Protein AF-A0A158PGR8-F1 (afdb_monomer)

Nearest PDB structures (foldseek):
  4agu-assembly3_C  TM=9.682E-01  e=1.638E-23  Homo sapiens
  7vds-assembly1_A  TM=9.508E-01  e=3.962E-17  Homo sapiens
  3o0g-assembly1_A  TM=9.158E-01  e=2.085E-16  Homo sapiens
  6b3e-assembly2_C  TM=8.746E-01  e=3.038E-14  Homo sapiens
  8r4o-assembly1_A  TM=9.065E-01  e=8.642E-14  Homo sapiens

Organism: Angiostrongylus costaricensis (NCBI:txid334426)

InterPro domains:
  IPR000719 Protein kinase domain [PF00069] (89-237)
  IPR000719 Protein kinase domain [PS50011] (89-239)
  IPR000719 Protein kinase domain [SM00220] (89-239)
  IPR008271 Serine/threonine-protein kinase, active site [PS00108] (207-219)
  IPR011009 Protein kinase-like domain superfamily [SSF56112] (83-237)
  IPR017441 Protein kinase, ATP binding site [PS00107] (95-119)
  IPR050108 Cyclin-dependent kinase [PTHR24056] (86-234)

pLDDT: mean 72.61, std 25.56, range [27.47, 98.56]

Structure (mmCIF, N/CA/C/O backbone):
data_AF-A0A158PGR8-F1
#
_entry.id   AF-A0A158PGR8-F1
#
loop_
_atom_site.group_PDB
_atom_site.id
_atom_site.type_symbol
_atom_site.label_atom_id
_atom_site.label_alt_id
_atom_site.label_comp_id
_atom_site.label_asym_id
_atom_site.label_entity_id
_atom_site.label_seq_id
_atom_site.pdbx_PDB_ins_code
_atom_site.Cartn_x
_atom_site.Cartn_y
_atom_site.Cartn_z
_atom_site.occupancy
_atom_site.B_iso_or_equiv
_atom_site.auth_seq_id
_atom_site.auth_comp_id
_atom_site.auth_asym_id
_atom_site.auth_atom_id
_atom_site.pdbx_PDB_model_num
ATOM 1 N N . MET A 1 1 ? 71.514 4.660 -6.829 1.00 38.91 1 MET A N 1
ATOM 2 C CA . MET A 1 1 ? 70.789 4.876 -8.106 1.00 38.91 1 MET A CA 1
ATOM 3 C C . MET A 1 1 ? 69.893 3.657 -8.295 1.00 38.91 1 MET A C 1
ATOM 5 O O . MET A 1 1 ? 70.427 2.563 -8.255 1.00 38.91 1 MET A O 1
ATOM 9 N N . LYS A 1 2 ? 68.570 3.759 -8.070 1.00 31.03 2 LYS A N 1
ATOM 10 C CA . LYS A 1 2 ? 67.517 3.998 -9.097 1.00 31.03 2 LYS A CA 1
ATOM 11 C C . LYS A 1 2 ? 67.643 2.964 -10.244 1.00 31.03 2 LYS A C 1
ATOM 13 O O . LYS A 1 2 ? 68.708 2.912 -10.832 1.00 31.03 2 LYS A O 1
ATOM 18 N N . THR A 1 3 ? 66.672 2.119 -10.612 1.00 33.22 3 THR A N 1
ATOM 19 C CA . THR A 1 3 ? 65.202 2.219 -10.535 1.00 33.22 3 THR A CA 1
ATOM 20 C C . THR A 1 3 ? 64.543 0.887 -10.958 1.00 33.22 3 THR A C 1
ATOM 22 O O . THR A 1 3 ? 65.017 0.248 -11.886 1.00 33.22 3 THR A O 1
ATOM 25 N N . GLN A 1 4 ? 63.409 0.583 -10.309 1.00 34.16 4 GLN A N 1
ATOM 26 C CA . GLN A 1 4 ? 62.148 0.011 -10.832 1.00 34.16 4 GLN A CA 1
ATOM 27 C C . GLN A 1 4 ? 62.054 -1.438 -11.348 1.00 34.16 4 GLN A C 1
ATOM 29 O O . GLN A 1 4 ? 62.445 -1.779 -12.458 1.00 34.16 4 GLN A O 1
ATOM 34 N N . ALA A 1 5 ? 61.315 -2.224 -10.558 1.00 37.56 5 ALA A N 1
ATOM 35 C CA . ALA A 1 5 ? 60.417 -3.279 -11.010 1.00 37.56 5 ALA A CA 1
ATOM 36 C C . ALA A 1 5 ? 58.975 -2.738 -11.172 1.00 37.56 5 ALA A C 1
ATOM 38 O O . ALA A 1 5 ? 58.630 -1.718 -10.572 1.00 37.56 5 ALA A O 1
ATOM 39 N N . ALA A 1 6 ? 58.155 -3.531 -11.876 1.00 33.56 6 ALA A N 1
ATOM 40 C CA . ALA A 1 6 ? 56.684 -3.556 -11.951 1.00 33.56 6 ALA A CA 1
ATOM 41 C C . ALA A 1 6 ? 56.007 -2.859 -13.149 1.00 33.56 6 ALA A C 1
ATOM 43 O O . ALA A 1 6 ? 56.190 -1.674 -13.406 1.00 33.56 6 ALA A O 1
ATOM 44 N N . GLY A 1 7 ? 55.143 -3.623 -13.833 1.00 30.72 7 GLY A N 1
ATOM 45 C CA . GLY A 1 7 ? 54.267 -3.119 -14.891 1.00 30.72 7 GLY A CA 1
ATOM 46 C C . GLY A 1 7 ? 53.441 -4.176 -15.636 1.00 30.72 7 GLY A C 1
ATOM 47 O O . GLY A 1 7 ? 53.251 -4.034 -16.836 1.00 30.72 7 GLY A O 1
ATOM 48 N N . ALA A 1 8 ? 52.950 -5.232 -14.975 1.00 35.38 8 ALA A N 1
ATOM 49 C CA . ALA A 1 8 ? 51.867 -6.049 -15.532 1.00 35.38 8 ALA A CA 1
ATOM 50 C C . ALA A 1 8 ? 50.530 -5.437 -15.084 1.00 35.38 8 ALA A C 1
ATOM 52 O O . ALA A 1 8 ? 50.160 -5.511 -13.913 1.00 35.38 8 ALA A O 1
ATOM 53 N N . ALA A 1 9 ? 49.842 -4.764 -16.006 1.00 35.03 9 ALA A N 1
ATOM 54 C CA . ALA A 1 9 ? 48.562 -4.115 -15.756 1.00 35.03 9 ALA A CA 1
ATOM 55 C C . ALA A 1 9 ? 47.450 -5.162 -15.571 1.00 35.03 9 ALA A C 1
ATOM 57 O O . ALA A 1 9 ? 46.876 -5.666 -16.536 1.00 35.03 9 ALA A O 1
ATOM 58 N N . ALA A 1 10 ? 47.131 -5.478 -14.316 1.00 37.31 10 ALA A N 1
ATOM 59 C CA . ALA A 1 10 ? 45.876 -6.121 -13.957 1.00 37.31 10 ALA A CA 1
ATOM 60 C C . ALA A 1 10 ? 44.728 -5.123 -14.184 1.00 37.31 10 ALA A C 1
ATOM 62 O O . ALA A 1 10 ? 44.707 -4.040 -13.594 1.00 37.31 10 ALA A O 1
ATOM 63 N N . LYS A 1 11 ? 43.772 -5.485 -15.047 1.00 37.38 11 LYS A N 1
ATOM 64 C CA . LYS A 1 11 ? 42.476 -4.805 -15.148 1.00 37.38 11 LYS A CA 1
ATOM 65 C C . LYS A 1 11 ? 41.800 -4.906 -13.779 1.00 37.38 11 LYS A C 1
ATOM 67 O O . LYS A 1 11 ? 41.412 -5.991 -13.367 1.00 37.38 11 LYS A O 1
ATOM 72 N N . LYS A 1 12 ? 41.713 -3.789 -13.055 1.00 35.06 12 LYS A N 1
ATOM 73 C CA . LYS A 1 12 ? 40.890 -3.690 -11.848 1.00 35.06 12 LYS A CA 1
ATOM 74 C C . LYS A 1 12 ? 39.426 -3.699 -12.271 1.00 35.06 12 LYS A C 1
ATOM 76 O O . LYS A 1 12 ? 38.978 -2.780 -12.954 1.00 35.06 12 LYS A O 1
ATOM 81 N N . ASP A 1 13 ? 38.706 -4.725 -11.841 1.00 36.53 13 ASP A N 1
ATOM 82 C CA . ASP A 1 13 ? 37.255 -4.806 -11.920 1.00 36.53 13 ASP A CA 1
ATOM 83 C C . ASP A 1 13 ? 36.624 -3.585 -11.235 1.00 36.53 13 ASP A C 1
ATOM 85 O O . ASP A 1 13 ? 36.770 -3.364 -10.034 1.00 36.53 13 ASP A O 1
ATOM 89 N N . HIS A 1 14 ? 35.903 -2.775 -12.008 1.00 34.41 14 HIS A N 1
ATOM 90 C CA . HIS A 1 14 ? 35.141 -1.609 -11.539 1.00 34.41 14 HIS A CA 1
ATOM 91 C C . HIS A 1 14 ? 33.811 -1.983 -10.853 1.00 34.41 14 HIS A C 1
ATOM 93 O O . HIS A 1 14 ? 32.888 -1.179 -10.791 1.00 34.41 14 HIS A O 1
ATOM 99 N N . PHE A 1 15 ? 33.704 -3.196 -10.306 1.00 30.91 15 PHE A N 1
ATOM 100 C CA . PHE A 1 15 ? 32.501 -3.692 -9.623 1.00 30.91 15 PHE A CA 1
ATOM 101 C C . PHE A 1 15 ? 32.615 -3.695 -8.086 1.00 30.91 15 PHE A C 1
ATOM 103 O O . PHE A 1 15 ? 31.744 -4.230 -7.406 1.00 30.91 15 PHE A O 1
ATOM 110 N N . GLY A 1 16 ? 33.684 -3.108 -7.532 1.00 31.09 16 GLY A N 1
ATOM 111 C CA . GLY A 1 16 ? 34.017 -3.179 -6.102 1.00 31.09 16 GLY A CA 1
ATOM 112 C C . GLY A 1 16 ? 33.665 -1.963 -5.236 1.00 31.09 16 GLY A C 1
ATOM 113 O O . GLY A 1 16 ? 33.769 -2.061 -4.019 1.00 31.09 16 GLY A O 1
ATOM 114 N N . GLU A 1 17 ? 33.228 -0.834 -5.798 1.00 29.44 17 GLU A N 1
ATOM 115 C CA . GLU A 1 17 ? 32.910 0.382 -5.023 1.00 29.44 17 GLU A CA 1
ATOM 116 C C . GLU A 1 17 ? 31.463 0.829 -5.253 1.00 29.44 17 GLU A C 1
ATOM 118 O O . GLU A 1 17 ? 31.177 1.860 -5.850 1.00 29.44 17 GLU A O 1
ATOM 123 N N . LEU A 1 18 ? 30.514 0.025 -4.775 1.00 32.56 18 LEU A N 1
ATOM 124 C CA . LEU A 1 18 ? 29.092 0.384 -4.728 1.00 32.56 18 LEU A CA 1
ATOM 125 C C . LEU A 1 18 ? 28.465 -0.115 -3.421 1.00 32.56 18 LEU A C 1
ATOM 127 O O . LEU A 1 18 ? 27.447 -0.799 -3.396 1.00 32.56 18 LEU A O 1
ATOM 131 N N . VAL A 1 19 ? 29.089 0.241 -2.298 1.00 37.94 19 VAL A N 1
ATOM 132 C CA . VAL A 1 19 ? 28.522 0.051 -0.956 1.00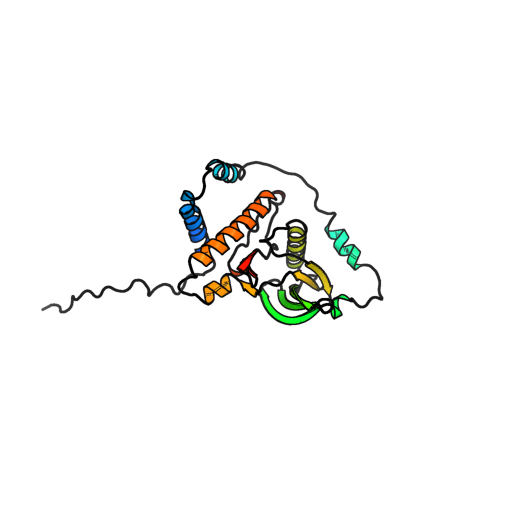 37.94 19 VAL A CA 1
ATOM 133 C C . VAL A 1 19 ? 28.612 1.380 -0.213 1.00 37.94 19 VAL A C 1
ATOM 135 O O . VAL A 1 19 ? 29.567 1.602 0.517 1.00 37.94 19 VAL A O 1
ATOM 138 N N . SER A 1 20 ? 27.656 2.294 -0.449 1.00 34.97 20 SER A N 1
ATOM 139 C CA . SER A 1 20 ? 27.444 3.485 0.410 1.00 34.97 20 SER A CA 1
ATOM 140 C C . SER A 1 20 ? 26.200 4.339 0.067 1.00 34.97 20 SER A C 1
ATOM 142 O O . SER A 1 20 ? 25.731 5.090 0.915 1.00 34.97 20 SER A O 1
ATOM 144 N N . ALA A 1 21 ? 25.598 4.252 -1.125 1.00 33.16 21 ALA A N 1
ATOM 145 C CA . ALA A 1 21 ? 24.521 5.184 -1.501 1.00 33.16 21 ALA A CA 1
ATOM 146 C C . ALA A 1 21 ? 23.095 4.674 -1.184 1.00 33.16 21 ALA A C 1
ATOM 148 O O . ALA A 1 21 ? 22.742 3.534 -1.488 1.00 33.16 21 ALA A O 1
ATOM 149 N N . ASP A 1 22 ? 22.270 5.554 -0.601 1.00 40.09 22 ASP A N 1
ATOM 150 C CA . ASP A 1 22 ? 20.852 5.359 -0.264 1.00 40.09 22 ASP A CA 1
ATOM 151 C C . ASP A 1 22 ? 20.038 4.820 -1.461 1.00 40.09 22 ASP A C 1
ATOM 153 O O . ASP A 1 22 ? 19.876 5.475 -2.493 1.00 40.09 22 ASP A O 1
ATOM 157 N N . LYS A 1 23 ? 19.492 3.605 -1.315 1.00 43.72 23 LYS A N 1
ATOM 158 C CA . LYS A 1 23 ? 18.728 2.892 -2.356 1.00 43.72 23 LYS A CA 1
ATOM 159 C C . LYS A 1 23 ? 17.386 3.566 -2.709 1.00 43.72 23 LYS A C 1
ATOM 161 O O . LYS A 1 23 ? 16.723 3.136 -3.651 1.00 43.72 23 LYS A O 1
ATOM 166 N N . ARG A 1 24 ? 16.980 4.636 -2.011 1.00 39.66 24 ARG A N 1
ATOM 167 C CA . ARG A 1 24 ? 15.705 5.354 -2.224 1.00 39.66 24 ARG A CA 1
ATOM 168 C C . ARG A 1 24 ? 15.718 6.370 -3.372 1.00 39.66 24 ARG A C 1
ATOM 170 O O . ARG A 1 24 ? 14.649 6.829 -3.778 1.00 39.66 24 ARG A O 1
ATOM 177 N N . THR A 1 25 ? 16.879 6.720 -3.925 1.00 40.03 25 THR A N 1
ATOM 178 C CA . THR A 1 25 ? 17.026 7.807 -4.921 1.00 40.03 25 THR A CA 1
ATOM 179 C C . THR A 1 25 ? 17.398 7.349 -6.334 1.00 40.03 25 THR A C 1
ATOM 181 O O . THR A 1 25 ? 17.213 8.115 -7.278 1.00 40.03 25 THR A O 1
ATOM 184 N N . LEU A 1 26 ? 17.828 6.096 -6.522 1.00 42.78 26 LEU A N 1
ATOM 185 C CA . LEU A 1 26 ? 18.328 5.585 -7.813 1.00 42.78 26 LEU A CA 1
ATOM 186 C C . LEU A 1 26 ? 17.245 5.150 -8.816 1.00 42.78 26 LEU A C 1
ATOM 188 O O . LEU A 1 26 ? 17.514 5.000 -10.004 1.00 42.78 26 LEU A O 1
ATOM 192 N N . TRP A 1 27 ? 16.005 4.963 -8.372 1.00 41.28 27 TRP A N 1
ATOM 193 C CA . TRP A 1 27 ? 14.940 4.407 -9.215 1.00 41.28 27 TRP A CA 1
ATOM 194 C C . TRP A 1 27 ? 14.260 5.452 -10.121 1.00 41.28 27 TRP A C 1
ATOM 196 O O . TRP A 1 27 ? 13.662 5.087 -11.131 1.00 41.28 27 TRP A O 1
ATOM 206 N N . LYS A 1 28 ? 14.373 6.754 -9.808 1.00 36.25 28 LYS A N 1
ATOM 207 C CA . LYS A 1 28 ? 13.774 7.835 -10.616 1.00 36.25 28 LYS A CA 1
ATOM 208 C C . LYS A 1 28 ? 14.444 7.995 -11.992 1.00 36.25 28 LYS A C 1
ATOM 210 O O . LYS A 1 28 ? 13.708 7.982 -12.976 1.00 36.25 28 LYS A O 1
ATOM 215 N N . PRO A 1 29 ? 15.784 8.097 -12.107 1.00 39.56 29 PRO A N 1
ATOM 216 C CA . PRO A 1 29 ? 16.447 8.140 -13.412 1.00 39.56 29 PRO A CA 1
ATOM 217 C C . PRO A 1 29 ? 16.250 6.841 -14.195 1.00 39.56 29 PRO A C 1
ATOM 219 O O . PRO A 1 29 ? 15.971 6.895 -15.384 1.00 39.56 29 PRO A O 1
ATOM 222 N N . ALA A 1 30 ? 16.280 5.689 -13.515 1.00 42.09 30 ALA A N 1
ATOM 223 C CA . ALA A 1 30 ? 16.068 4.389 -14.143 1.00 42.09 30 ALA A CA 1
ATOM 224 C C . ALA A 1 30 ? 14.656 4.239 -14.735 1.00 42.09 30 ALA A C 1
ATOM 226 O O . ALA A 1 30 ? 14.513 3.676 -15.811 1.00 42.09 30 ALA A O 1
ATOM 227 N N . LEU A 1 31 ? 13.611 4.770 -14.086 1.00 44.94 31 LEU A N 1
ATOM 228 C CA . LEU A 1 31 ? 12.248 4.774 -14.635 1.00 44.94 31 LEU A CA 1
ATOM 229 C C . LEU A 1 31 ? 12.071 5.738 -15.809 1.00 44.94 31 LEU A C 1
ATOM 231 O O . LEU A 1 31 ? 11.330 5.413 -16.732 1.00 44.94 31 LEU A O 1
ATOM 235 N N . VAL A 1 32 ? 12.728 6.902 -15.776 1.00 45.91 32 VAL A N 1
ATOM 236 C CA . VAL A 1 32 ? 12.734 7.853 -16.902 1.00 45.91 32 VAL A CA 1
ATOM 237 C C . VAL A 1 32 ? 13.457 7.233 -18.094 1.00 45.91 32 VAL A C 1
ATOM 239 O O . VAL A 1 32 ? 12.897 7.174 -19.179 1.00 45.91 32 VAL A O 1
ATOM 242 N N . GLU A 1 33 ? 14.630 6.647 -17.871 1.00 45.16 33 GLU A N 1
ATOM 243 C CA . GLU A 1 33 ? 15.400 5.952 -18.901 1.00 45.16 33 GLU A CA 1
ATOM 244 C C . GLU A 1 33 ? 14.661 4.717 -19.444 1.00 45.16 33 GLU A C 1
ATOM 246 O O . GLU A 1 33 ? 14.734 4.423 -20.635 1.00 45.16 33 GLU A O 1
ATOM 251 N N . LEU A 1 34 ? 13.913 3.991 -18.605 1.00 44.62 34 LEU A N 1
ATOM 252 C CA . LEU A 1 34 ? 13.097 2.853 -19.034 1.00 44.62 34 LEU A CA 1
ATOM 253 C C . LEU A 1 34 ? 11.863 3.308 -19.830 1.00 44.62 34 LEU A C 1
ATOM 255 O O . LEU A 1 34 ? 11.522 2.675 -20.825 1.00 44.62 34 LEU A O 1
ATOM 259 N N . ALA A 1 35 ? 11.218 4.409 -19.431 1.00 44.09 35 ALA A N 1
ATOM 260 C CA . ALA A 1 35 ? 10.134 5.027 -20.192 1.00 44.09 35 ALA A CA 1
ATOM 261 C C . ALA A 1 35 ? 10.634 5.514 -21.563 1.00 44.09 35 ALA A C 1
ATOM 263 O O . ALA A 1 35 ? 10.016 5.192 -22.580 1.00 44.09 35 ALA A O 1
ATOM 264 N N . ASP A 1 36 ? 11.798 6.164 -21.605 1.00 45.47 36 ASP A N 1
ATOM 265 C CA . ASP A 1 36 ? 12.454 6.616 -22.835 1.00 45.47 36 ASP A CA 1
ATOM 266 C C . ASP A 1 36 ? 12.892 5.426 -23.713 1.00 45.47 36 ASP A C 1
ATOM 268 O O . ASP A 1 36 ? 12.677 5.419 -24.922 1.00 45.47 36 ASP A O 1
ATOM 272 N N . LYS A 1 37 ? 13.387 4.324 -23.130 1.00 42.53 37 LYS A N 1
ATOM 273 C CA . LYS A 1 37 ? 13.703 3.085 -23.876 1.00 42.53 37 LYS A CA 1
ATOM 274 C C . LYS A 1 37 ? 12.470 2.394 -24.467 1.00 42.53 37 LYS A C 1
ATOM 276 O O . LYS A 1 37 ? 12.609 1.616 -25.413 1.00 42.53 37 LYS A O 1
ATOM 281 N N . THR A 1 38 ? 11.268 2.673 -23.957 1.00 43.16 38 THR A N 1
ATOM 282 C CA . THR A 1 38 ? 10.009 2.155 -24.521 1.00 43.16 38 THR A CA 1
ATOM 283 C C . THR A 1 38 ? 9.423 3.020 -25.637 1.00 43.16 38 THR A C 1
ATOM 285 O O . THR A 1 38 ? 8.423 2.614 -26.222 1.00 43.16 38 THR A O 1
ATOM 288 N N . GLU A 1 39 ? 10.048 4.147 -26.004 1.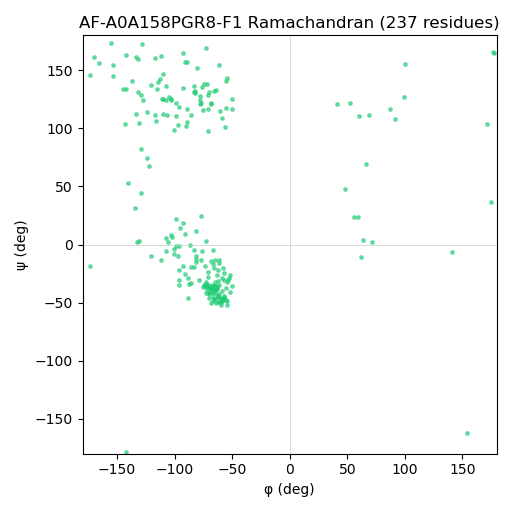00 41.47 39 GLU A N 1
ATOM 289 C CA . GLU A 1 39 ? 9.593 5.090 -27.044 1.00 41.47 39 GLU A CA 1
ATOM 290 C C . GLU A 1 39 ? 9.242 4.405 -28.379 1.00 41.47 39 GLU A C 1
ATOM 292 O O . GLU A 1 39 ? 8.238 4.737 -29.010 1.00 41.47 39 GLU A O 1
ATOM 297 N N . LYS A 1 40 ? 9.975 3.349 -28.761 1.00 43.44 40 LYS A N 1
ATOM 298 C CA . LYS A 1 40 ? 9.712 2.565 -29.986 1.00 43.44 40 LYS A CA 1
ATOM 299 C C . LYS A 1 40 ? 8.372 1.805 -29.986 1.00 43.44 40 LYS A C 1
ATOM 301 O O . LYS A 1 40 ? 7.942 1.349 -31.043 1.00 43.44 40 LYS A O 1
ATOM 306 N N . CYS A 1 41 ? 7.699 1.678 -28.840 1.00 41.28 41 CYS A N 1
ATOM 307 C CA . CYS A 1 41 ? 6.401 1.005 -28.703 1.00 41.28 41 CYS A CA 1
ATOM 308 C C . CYS A 1 41 ? 5.196 1.967 -28.720 1.00 41.28 41 CYS A C 1
ATOM 310 O O . CYS A 1 41 ? 4.055 1.508 -28.804 1.00 41.28 41 CYS A O 1
ATOM 312 N N . TRP A 1 42 ? 5.407 3.287 -28.649 1.00 41.84 42 TRP A N 1
ATOM 313 C CA . TRP A 1 42 ? 4.325 4.272 -28.537 1.00 41.84 42 TRP A CA 1
ATOM 314 C C . TRP A 1 42 ? 3.981 4.859 -29.909 1.00 41.84 42 TRP A C 1
ATOM 316 O O . TRP A 1 42 ? 4.659 5.741 -30.421 1.00 41.84 42 TRP A O 1
ATOM 326 N N . LYS A 1 43 ? 2.877 4.406 -30.512 1.00 41.09 43 LYS A N 1
ATOM 327 C CA . LYS A 1 43 ? 2.433 4.872 -31.841 1.00 41.09 43 LYS A CA 1
ATOM 328 C C . LYS A 1 43 ? 1.848 6.304 -31.881 1.00 41.09 43 LYS A C 1
ATOM 330 O O . LYS A 1 43 ? 1.386 6.708 -32.943 1.00 41.09 43 LYS A O 1
ATOM 335 N N . ASN A 1 44 ? 1.812 7.078 -30.782 1.00 44.09 44 ASN A N 1
ATOM 336 C CA . ASN A 1 44 ? 1.174 8.411 -30.776 1.00 44.09 44 ASN A CA 1
ATOM 337 C C . ASN A 1 44 ? 1.901 9.487 -29.916 1.00 44.09 44 ASN A C 1
ATOM 339 O O . ASN A 1 44 ? 1.724 9.523 -28.696 1.00 44.09 44 ASN A O 1
ATOM 343 N N . PRO A 1 45 ? 2.636 10.429 -30.546 1.00 43.34 45 PRO A N 1
ATOM 344 C CA . PRO A 1 45 ? 3.370 11.525 -29.889 1.00 43.34 45 PRO A CA 1
ATOM 345 C C . PRO A 1 45 ? 2.516 12.618 -29.213 1.00 43.34 45 PRO A C 1
ATOM 347 O O . PRO A 1 45 ? 3.042 13.423 -28.439 1.00 43.34 45 PRO A O 1
ATOM 350 N N . ALA A 1 46 ? 1.207 12.693 -29.487 1.00 42.88 46 ALA A N 1
ATOM 351 C CA . ALA A 1 46 ? 0.342 13.755 -28.960 1.00 42.88 46 ALA A CA 1
ATOM 352 C C . ALA A 1 46 ? 0.041 13.592 -27.458 1.00 42.88 46 ALA A C 1
ATOM 354 O O . ALA A 1 46 ? -0.010 14.582 -26.726 1.00 42.88 46 ALA A O 1
ATOM 355 N N . ALA A 1 47 ? -0.066 12.348 -26.975 1.00 46.81 47 ALA A N 1
ATOM 356 C CA . ALA A 1 47 ? -0.337 12.044 -25.568 1.00 46.81 47 ALA A CA 1
ATOM 357 C C . ALA A 1 47 ? 0.779 12.545 -24.626 1.00 46.81 47 ALA A C 1
ATOM 359 O O . ALA A 1 47 ? 0.505 12.977 -23.508 1.00 46.81 47 ALA A O 1
ATOM 360 N N . TYR A 1 48 ? 2.027 12.562 -25.108 1.00 42.75 48 TYR A N 1
ATOM 361 C CA . TYR A 1 48 ? 3.205 13.033 -24.376 1.00 42.75 48 TYR A CA 1
ATOM 362 C C . TYR A 1 48 ? 3.211 14.561 -24.165 1.00 42.75 48 TYR A C 1
ATOM 364 O O . TYR A 1 48 ? 3.500 15.047 -23.069 1.00 42.75 48 TYR A O 1
ATOM 372 N N . ARG A 1 49 ? 2.829 15.350 -25.182 1.00 40.25 49 ARG A N 1
ATOM 373 C CA . ARG A 1 49 ? 2.840 16.827 -25.096 1.00 40.25 49 ARG A CA 1
ATOM 374 C C . ARG A 1 49 ? 1.717 17.384 -24.215 1.00 40.25 49 ARG A C 1
ATOM 376 O O . ARG A 1 49 ? 1.929 18.380 -23.525 1.00 40.25 49 ARG A O 1
ATOM 383 N N . THR A 1 50 ? 0.556 16.728 -24.174 1.00 43.69 50 THR A N 1
ATOM 384 C CA . THR A 1 50 ? -0.588 17.144 -23.340 1.00 43.69 50 THR A CA 1
ATOM 385 C C . THR A 1 50 ? -0.306 17.016 -21.840 1.00 43.69 50 THR A C 1
ATOM 387 O O . THR A 1 50 ? -0.738 17.869 -21.064 1.00 43.69 50 THR A O 1
ATOM 390 N N . VAL A 1 51 ? 0.452 15.993 -21.427 1.00 43.69 51 VAL A N 1
ATOM 391 C CA . VAL A 1 51 ? 0.860 15.798 -20.022 1.00 43.69 51 VAL A CA 1
ATOM 392 C C . VAL A 1 51 ? 1.840 16.887 -19.578 1.00 43.69 51 VAL A C 1
ATOM 394 O O . VAL A 1 51 ? 1.738 17.389 -18.462 1.00 43.69 51 VAL A O 1
ATOM 397 N N . ARG A 1 52 ? 2.746 17.309 -20.468 1.00 36.03 52 ARG A N 1
ATOM 398 C CA . ARG A 1 52 ? 3.778 18.316 -20.179 1.00 36.03 52 ARG A CA 1
ATOM 399 C C . ARG A 1 52 ? 3.234 19.753 -20.104 1.00 36.03 52 ARG A C 1
ATOM 401 O O . ARG A 1 52 ? 3.722 20.530 -19.294 1.00 36.03 52 ARG A O 1
ATOM 408 N N . LEU A 1 53 ? 2.227 20.106 -20.913 1.00 34.69 53 LEU A N 1
ATOM 409 C CA . LEU A 1 53 ? 1.694 21.480 -21.022 1.00 34.69 53 LEU A CA 1
ATOM 410 C C . LEU A 1 53 ? 0.615 21.847 -19.984 1.00 34.69 53 LEU A C 1
ATOM 412 O O . LEU A 1 53 ? 0.389 23.026 -19.739 1.00 34.69 53 LEU A O 1
ATOM 416 N N . ARG A 1 54 ? -0.047 20.876 -19.340 1.00 40.44 54 ARG A N 1
ATOM 417 C CA . ARG A 1 54 ? -1.104 21.150 -18.338 1.00 40.44 54 ARG A CA 1
ATOM 418 C C . ARG A 1 54 ? -0.591 21.446 -16.925 1.00 40.44 54 ARG A C 1
ATOM 420 O O . ARG A 1 54 ? -1.385 21.783 -16.056 1.00 40.44 54 ARG A O 1
ATOM 427 N N . ILE A 1 55 ? 0.719 21.341 -16.711 1.00 39.53 55 ILE A N 1
ATOM 428 C CA . ILE A 1 55 ? 1.391 21.575 -15.423 1.00 39.53 55 ILE A CA 1
ATOM 429 C C . ILE A 1 55 ? 1.457 23.078 -15.072 1.00 39.53 55 ILE A C 1
ATOM 431 O O . ILE A 1 55 ? 1.632 23.420 -13.909 1.00 39.53 55 ILE A O 1
ATOM 435 N N . SER A 1 56 ? 1.282 23.987 -16.040 1.00 27.47 56 SER A N 1
ATOM 436 C CA . SER A 1 56 ? 1.579 25.418 -15.866 1.00 27.47 56 SER A CA 1
ATOM 437 C C . SER A 1 56 ? 0.376 26.356 -15.721 1.00 27.47 56 SER A C 1
ATOM 439 O O . SER A 1 56 ? 0.584 27.564 -15.649 1.00 27.47 56 SER A O 1
ATOM 441 N N . MET A 1 57 ? -0.873 25.876 -15.713 1.00 28.78 57 MET A N 1
ATOM 442 C CA . MET A 1 57 ? -2.036 26.773 -15.739 1.00 28.78 57 MET A CA 1
ATOM 443 C C . MET A 1 57 ? -3.134 26.419 -14.728 1.00 28.78 57 MET A C 1
ATOM 445 O O . MET A 1 57 ? -3.889 25.470 -14.919 1.00 28.78 57 MET A O 1
ATOM 449 N N . LEU A 1 58 ? -3.262 27.340 -13.764 1.00 33.00 58 LEU A N 1
ATOM 450 C CA . LEU A 1 58 ? -4.501 27.901 -13.206 1.00 33.00 58 LEU A CA 1
ATOM 451 C C . LEU A 1 58 ? -5.212 27.189 -12.034 1.00 33.00 58 LEU A C 1
ATOM 453 O O . LEU A 1 58 ? -5.782 26.114 -12.163 1.00 33.00 58 LEU A O 1
ATOM 457 N N . SER A 1 59 ? -5.252 27.945 -10.928 1.00 30.88 59 SER A N 1
ATOM 458 C CA . SER A 1 59 ? -6.433 28.570 -10.294 1.00 30.88 59 SER A CA 1
ATOM 459 C C . SER A 1 59 ? -7.614 27.714 -9.793 1.00 30.88 59 SER A C 1
ATOM 461 O O . SER A 1 59 ? -8.433 27.245 -10.576 1.00 30.88 59 SER A O 1
ATOM 463 N N . VAL A 1 60 ? -7.719 27.681 -8.452 1.00 37.84 60 VAL A N 1
ATOM 464 C CA . VAL A 1 60 ? -8.860 27.926 -7.522 1.00 37.84 60 VAL A CA 1
ATOM 465 C C . VAL A 1 60 ? -10.268 27.378 -7.863 1.00 37.84 60 VAL A C 1
ATOM 467 O O . VAL A 1 60 ? -10.869 27.821 -8.837 1.00 37.84 60 VAL A O 1
ATOM 470 N N . ASN A 1 61 ? -10.867 26.522 -6.999 1.00 34.56 61 ASN A N 1
ATOM 471 C CA . ASN A 1 61 ? -11.879 26.906 -5.971 1.00 34.56 61 ASN A CA 1
ATOM 472 C C . ASN A 1 61 ? -12.472 25.719 -5.143 1.00 34.56 61 ASN A C 1
ATOM 474 O O . ASN A 1 61 ? -12.332 24.554 -5.508 1.00 34.56 61 ASN A O 1
ATOM 478 N N . GLU A 1 62 ? -13.125 26.059 -4.020 1.00 41.03 62 GLU A N 1
ATOM 479 C CA . GLU A 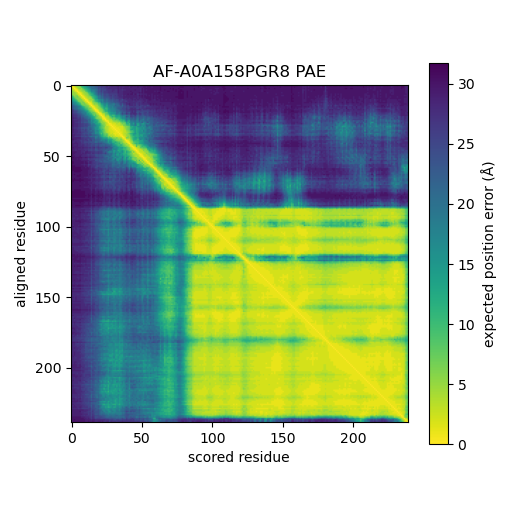1 62 ? -13.419 25.305 -2.775 1.00 41.03 62 GLU A CA 1
ATOM 480 C C . GLU A 1 62 ? -14.603 24.298 -2.743 1.00 41.03 62 GLU A C 1
ATOM 482 O O . GLU A 1 62 ? -15.632 24.510 -3.389 1.00 41.03 62 GLU A O 1
ATOM 487 N N . ARG A 1 63 ? -14.485 23.262 -1.870 1.00 35.25 63 ARG A N 1
ATOM 488 C CA . ARG A 1 63 ? -15.504 22.724 -0.908 1.00 35.25 63 ARG A CA 1
ATOM 489 C C . ARG A 1 63 ? -15.037 21.398 -0.256 1.00 35.25 63 ARG A C 1
ATOM 491 O O . ARG A 1 63 ? -15.101 20.356 -0.901 1.00 35.25 63 ARG A O 1
ATOM 498 N N . MET A 1 64 ? -14.584 21.406 1.011 1.00 38.50 64 MET A N 1
ATOM 499 C CA . MET A 1 64 ? -13.887 20.247 1.633 1.00 38.50 64 MET A CA 1
ATOM 500 C C . MET A 1 64 ? -14.336 19.794 3.039 1.00 38.50 64 MET A C 1
ATOM 502 O O . MET A 1 64 ? -13.794 18.815 3.548 1.00 38.50 64 MET A O 1
ATOM 506 N N . GLU A 1 65 ? -15.346 20.401 3.663 1.00 43.56 65 GLU A N 1
ATOM 507 C CA . GLU A 1 65 ? -15.620 20.151 5.097 1.00 43.56 65 GLU A CA 1
ATOM 508 C C . GLU A 1 65 ? -16.647 19.035 5.392 1.00 43.56 65 GLU A C 1
ATOM 510 O O . GLU A 1 65 ? -16.647 18.443 6.466 1.00 43.56 65 GLU A O 1
ATOM 515 N N . THR A 1 66 ? -17.483 18.627 4.436 1.00 39.53 66 THR A N 1
ATOM 516 C CA . THR A 1 66 ? -18.684 17.813 4.736 1.00 39.53 66 THR A CA 1
ATOM 517 C C . THR A 1 66 ? -18.453 16.304 4.924 1.00 39.53 66 THR A C 1
ATOM 519 O O . THR A 1 66 ? -19.366 15.580 5.335 1.00 39.53 66 THR A O 1
ATOM 522 N N . MET A 1 67 ? -17.259 15.786 4.611 1.00 46.19 67 MET A N 1
ATOM 523 C CA . MET A 1 67 ? -16.981 14.338 4.619 1.00 46.19 67 MET A CA 1
ATOM 524 C C . MET A 1 67 ? -16.340 13.841 5.922 1.00 46.19 67 MET A C 1
ATOM 526 O O . MET A 1 67 ? -16.436 12.653 6.238 1.00 46.19 67 MET A O 1
ATOM 530 N N . GLU A 1 68 ? -15.712 14.740 6.679 1.00 52.00 68 GLU A N 1
ATOM 531 C CA . GLU A 1 68 ? -15.085 14.441 7.970 1.00 52.00 68 GLU A CA 1
ATOM 532 C C . GLU A 1 68 ? -16.162 14.147 9.025 1.00 52.00 68 GLU A C 1
ATOM 534 O O . GLU A 1 68 ? -16.096 13.119 9.708 1.00 52.00 68 GLU A O 1
ATOM 539 N N . ASP A 1 69 ? -17.237 14.938 9.035 1.00 44.94 69 ASP A N 1
ATOM 540 C CA . ASP A 1 69 ? -18.337 14.802 9.992 1.00 44.94 69 ASP A CA 1
ATOM 541 C C . ASP A 1 69 ? -19.129 13.504 9.846 1.00 44.94 69 ASP A C 1
ATOM 543 O O . ASP A 1 69 ? -19.514 12.914 10.851 1.00 44.94 69 ASP A O 1
ATOM 547 N N . LYS A 1 70 ? -19.328 12.979 8.631 1.00 50.03 70 LYS A N 1
ATOM 548 C CA . LYS A 1 70 ? -20.104 11.737 8.437 1.00 50.03 70 LYS A CA 1
ATOM 549 C C . LYS A 1 70 ? -19.384 10.488 8.956 1.00 50.03 70 LYS A C 1
ATOM 551 O O . LYS A 1 70 ? -20.038 9.586 9.477 1.00 50.03 70 LYS A O 1
ATOM 556 N N . LEU A 1 71 ? -18.050 10.429 8.856 1.00 52.69 71 LEU A N 1
ATOM 557 C CA . LEU A 1 71 ? -17.262 9.336 9.450 1.00 52.69 71 LEU A CA 1
ATOM 558 C C . LEU A 1 71 ? -17.202 9.444 10.985 1.00 52.69 71 LEU A C 1
ATOM 560 O O . LEU A 1 71 ? -17.202 8.423 11.676 1.00 52.69 71 LEU A O 1
ATOM 564 N N . LEU A 1 72 ? -17.163 10.672 11.514 1.00 49.44 72 LEU A N 1
ATOM 565 C CA . LEU A 1 72 ? -17.169 10.960 12.951 1.00 49.44 72 LEU A CA 1
ATOM 566 C C . LEU A 1 72 ? -18.547 10.707 13.594 1.00 49.44 72 LEU A C 1
ATOM 568 O O . LEU A 1 72 ? -18.605 10.103 14.666 1.00 49.44 72 LEU A O 1
ATOM 572 N N . LEU A 1 73 ? -19.651 11.085 12.937 1.00 43.06 73 LEU A N 1
ATOM 573 C CA . LEU A 1 73 ? -21.019 10.871 13.434 1.00 43.06 73 LEU A CA 1
ATOM 574 C C . LEU A 1 73 ? -21.415 9.392 13.453 1.00 43.06 73 LEU A C 1
ATOM 576 O O . LEU A 1 73 ? -22.027 8.950 14.423 1.00 43.06 73 LEU A O 1
ATOM 580 N N . ALA A 1 74 ? -21.006 8.604 12.452 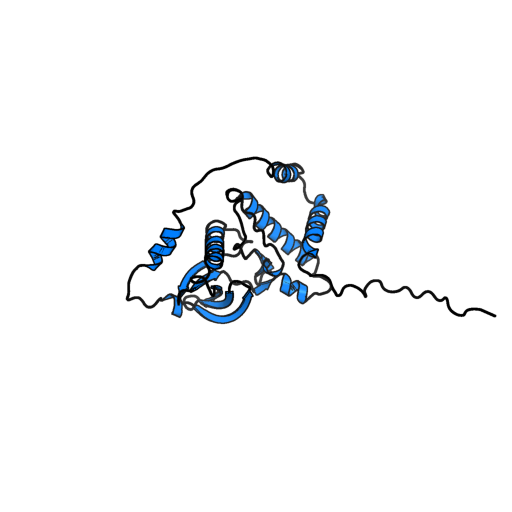1.00 47.56 74 ALA A N 1
ATOM 581 C CA . ALA A 1 74 ? -21.237 7.155 12.443 1.00 47.56 74 ALA A CA 1
ATOM 582 C C . ALA A 1 74 ? -20.561 6.428 13.629 1.00 47.56 74 ALA A C 1
ATOM 584 O O . ALA A 1 74 ? -20.922 5.299 13.946 1.00 47.56 74 ALA A O 1
ATOM 585 N N . SER A 1 75 ? -19.613 7.083 14.315 1.00 48.84 75 SER A N 1
ATOM 586 C CA . SER A 1 75 ? -18.928 6.566 15.509 1.00 48.84 75 SER A CA 1
ATOM 587 C C . SER A 1 75 ? -19.530 7.040 16.844 1.00 48.84 75 SER A C 1
ATOM 589 O O . SER A 1 75 ? -19.014 6.661 17.894 1.00 48.84 75 SER A O 1
ATOM 591 N N . ARG A 1 76 ? -20.584 7.876 16.847 1.00 41.56 76 ARG A N 1
ATOM 592 C CA . ARG A 1 76 ? -21.212 8.425 18.072 1.00 41.56 76 ARG A CA 1
ATOM 593 C C . ARG A 1 76 ? -22.532 7.748 18.481 1.00 41.56 76 ARG A C 1
ATOM 595 O O . ARG A 1 76 ? -23.165 8.185 19.437 1.00 41.56 76 ARG A O 1
ATOM 602 N N . GLY A 1 77 ? -22.936 6.664 17.820 1.00 34.97 77 GLY A N 1
ATOM 603 C CA . GLY A 1 77 ? -24.149 5.916 18.166 1.00 34.97 77 GLY A CA 1
ATOM 604 C C . GLY A 1 77 ? -23.920 4.786 19.178 1.00 34.97 77 GLY A C 1
ATOM 605 O O . GLY A 1 77 ? -23.496 3.705 18.787 1.00 34.97 77 GLY A O 1
ATOM 606 N N . GLY A 1 78 ? -24.285 5.019 20.445 1.00 36.12 78 GLY A N 1
ATOM 607 C CA . GLY A 1 78 ? -24.772 3.987 21.376 1.00 36.12 78 GLY A CA 1
ATOM 608 C C . GLY A 1 78 ? -23.746 3.275 22.268 1.00 36.12 78 GLY A C 1
ATOM 609 O O . GLY A 1 78 ? -23.026 2.375 21.838 1.00 36.12 78 GLY A O 1
ATOM 610 N N . ALA A 1 79 ? -23.775 3.587 23.567 1.00 42.84 79 ALA A N 1
ATOM 611 C CA . ALA A 1 79 ? -23.313 2.671 24.605 1.00 42.84 79 ALA A CA 1
ATOM 612 C C . ALA A 1 79 ? -24.164 1.387 24.537 1.00 42.84 79 ALA A C 1
ATOM 614 O O . ALA A 1 79 ? -25.371 1.451 24.745 1.00 42.84 79 ALA A O 1
ATOM 615 N N . GLY A 1 80 ? -23.561 0.238 24.202 1.00 39.41 80 GLY A N 1
ATOM 616 C CA . GLY A 1 80 ? -24.249 -1.061 24.294 1.00 39.41 80 GLY A CA 1
ATOM 617 C C . GLY A 1 80 ? -24.009 -2.092 23.186 1.00 39.41 80 GLY A C 1
ATOM 618 O O . GLY A 1 80 ? -24.440 -3.226 23.354 1.00 39.41 80 GLY A O 1
ATOM 619 N N . LYS A 1 81 ? -23.292 -1.788 22.095 1.00 40.25 81 LYS A N 1
ATOM 620 C CA . LYS A 1 81 ? -22.837 -2.826 21.148 1.00 40.25 81 LYS A CA 1
ATOM 621 C C . LYS A 1 81 ? -21.335 -3.051 21.295 1.00 40.25 81 LYS A C 1
ATOM 623 O O . LYS A 1 81 ? -20.533 -2.187 20.942 1.00 40.25 81 LYS A O 1
ATOM 628 N N . ARG A 1 82 ? -20.936 -4.221 21.812 1.00 41.91 82 ARG A N 1
ATOM 629 C CA . ARG A 1 82 ? -19.572 -4.738 21.605 1.00 41.91 82 ARG A CA 1
ATOM 630 C C . ARG A 1 82 ? -19.300 -4.658 20.097 1.00 41.91 82 ARG A C 1
ATOM 632 O O . ARG A 1 82 ? -20.115 -5.133 19.319 1.00 41.91 82 ARG A O 1
ATOM 639 N N . CYS A 1 83 ? -18.219 -4.000 19.681 1.00 47.44 83 CYS A N 1
ATOM 640 C CA . CY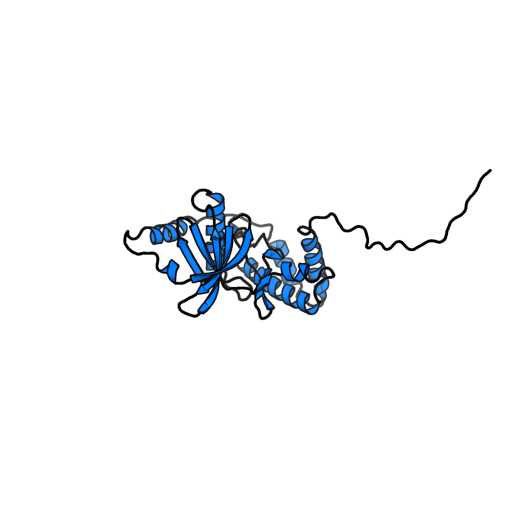S A 1 83 ? -17.849 -3.902 18.266 1.00 47.44 83 CYS A CA 1
ATOM 641 C C . CYS A 1 83 ? -17.700 -5.313 17.660 1.00 47.44 83 CYS A C 1
ATOM 643 O O . CYS A 1 83 ? -16.656 -5.938 17.846 1.00 47.44 83 CYS A O 1
ATOM 645 N N . GLU A 1 84 ? -18.707 -5.786 16.915 1.00 51.31 84 GLU A N 1
ATOM 646 C CA . GLU A 1 84 ? -18.732 -7.076 16.189 1.00 51.31 84 GLU A CA 1
ATOM 647 C C . GLU A 1 84 ? -17.494 -7.274 15.292 1.00 51.31 84 GLU A C 1
ATOM 649 O O . GLU A 1 84 ? -17.020 -8.391 15.091 1.00 51.31 84 GLU A O 1
ATOM 654 N N . ALA A 1 85 ? -16.870 -6.181 14.838 1.00 53.41 85 ALA A N 1
ATOM 655 C CA . ALA A 1 85 ? -15.634 -6.211 14.057 1.00 53.41 85 ALA A CA 1
ATOM 656 C C . ALA A 1 85 ? -14.449 -6.911 14.764 1.00 53.41 85 ALA A C 1
ATOM 658 O O . ALA A 1 85 ? -13.497 -7.319 14.098 1.00 53.41 85 ALA A O 1
ATOM 659 N N . MET A 1 86 ? -14.470 -7.057 16.100 1.00 49.03 86 MET A N 1
ATOM 660 C CA . MET A 1 86 ? -13.432 -7.785 16.843 1.00 49.03 86 MET A CA 1
ATOM 661 C C . MET A 1 86 ? -13.401 -9.283 16.551 1.00 49.03 86 MET A C 1
ATOM 663 O O . MET A 1 86 ? -12.320 -9.870 16.587 1.00 49.03 86 MET A O 1
ATOM 667 N N . GLU A 1 87 ? -14.560 -9.890 16.312 1.00 67.25 87 GLU A N 1
ATOM 668 C CA . GLU A 1 87 ? -14.662 -11.324 16.048 1.00 67.25 87 GLU A CA 1
ATOM 669 C C . GLU A 1 87 ? -14.431 -11.608 14.570 1.00 67.25 87 GLU A C 1
ATOM 671 O O . GLU A 1 87 ? -13.767 -12.586 14.242 1.00 67.25 87 GLU A O 1
ATOM 676 N N . LYS A 1 88 ? -14.843 -10.684 13.695 1.00 88.50 88 LYS A N 1
ATOM 677 C CA . LYS A 1 88 ? -14.740 -10.836 12.243 1.00 88.50 88 LYS A CA 1
ATOM 678 C C . LYS A 1 88 ? -13.329 -11.133 11.737 1.00 88.50 88 LYS A C 1
ATOM 680 O O . LYS A 1 88 ? -13.192 -11.904 10.799 1.00 88.50 88 LYS A O 1
ATOM 685 N N . TYR A 1 89 ? -12.272 -10.555 12.314 1.00 94.31 89 TYR A N 1
ATOM 686 C CA . TYR A 1 89 ? -10.907 -10.728 11.796 1.00 94.31 89 TYR A CA 1
ATOM 687 C C . TYR A 1 89 ? -9.975 -11.436 12.784 1.00 94.31 89 TYR A C 1
ATOM 689 O O . TYR A 1 89 ? -9.541 -10.877 13.792 1.00 94.31 89 TYR A O 1
ATOM 697 N N . GLU A 1 90 ? -9.588 -12.660 12.439 1.00 95.06 90 GLU A N 1
ATOM 698 C CA . GLU A 1 90 ? -8.535 -13.423 13.098 1.00 95.06 90 GLU A CA 1
ATOM 699 C C . GLU A 1 90 ? -7.154 -12.916 12.671 1.00 95.06 90 GLU A C 1
ATOM 701 O O . GLU A 1 90 ? -6.814 -12.938 11.491 1.00 95.06 90 GLU A O 1
ATOM 706 N N . LYS A 1 91 ? -6.322 -12.482 13.618 1.00 95.44 91 LYS A N 1
ATOM 707 C CA . LYS A 1 91 ? -4.952 -12.042 13.331 1.00 95.44 91 LYS A CA 1
ATOM 708 C C . LYS A 1 91 ? -4.032 -13.250 13.136 1.00 95.44 91 LYS A C 1
ATOM 710 O O . LYS A 1 91 ? -3.850 -14.027 14.064 1.00 95.44 91 LYS A O 1
ATOM 715 N N . LEU A 1 92 ? -3.401 -13.350 11.967 1.00 96.75 92 LEU A N 1
ATOM 716 C CA . LEU A 1 92 ? -2.476 -14.436 11.621 1.00 96.75 92 LEU A CA 1
ATOM 717 C C . LEU A 1 92 ? -1.008 -14.063 11.861 1.00 96.75 92 LEU A C 1
ATOM 719 O O . LEU A 1 92 ? -0.212 -14.909 12.247 1.00 96.75 92 LEU A O 1
ATOM 723 N N . GLY A 1 93 ? -0.629 -12.802 11.636 1.00 96.69 93 GLY A N 1
ATOM 724 C CA . GLY A 1 93 ? 0.760 -12.373 11.809 1.00 96.69 93 GLY A CA 1
ATOM 725 C C . GLY A 1 93 ? 1.004 -10.918 11.429 1.00 96.69 93 GLY A C 1
ATOM 726 O O . GLY A 1 93 ? 0.160 -10.275 10.807 1.00 96.69 93 GLY A O 1
ATOM 727 N N . LYS A 1 94 ? 2.156 -10.374 11.826 1.00 96.12 94 LYS A N 1
ATOM 728 C CA . LYS A 1 94 ? 2.634 -9.051 11.392 1.00 96.12 94 LYS A CA 1
ATOM 729 C C . LYS A 1 94 ? 3.328 -9.201 10.038 1.00 96.12 94 LYS A C 1
ATOM 731 O O . LYS A 1 94 ? 4.157 -10.089 9.895 1.00 96.12 94 LYS A O 1
ATOM 736 N N . ILE A 1 95 ? 2.973 -8.353 9.074 1.00 93.88 95 ILE A N 1
ATOM 737 C CA . ILE A 1 95 ? 3.551 -8.368 7.715 1.00 93.88 95 ILE A CA 1
ATOM 738 C C . ILE A 1 95 ? 4.238 -7.058 7.335 1.00 93.88 95 ILE A C 1
ATOM 740 O O . ILE A 1 95 ? 4.923 -7.003 6.324 1.00 93.88 95 ILE A O 1
ATOM 744 N N . GLY A 1 96 ? 4.073 -6.006 8.135 1.00 89.56 96 GLY A N 1
ATOM 745 C CA . GLY A 1 96 ? 4.756 -4.742 7.907 1.00 89.56 96 GLY A CA 1
ATOM 746 C C . GLY A 1 96 ? 4.693 -3.826 9.118 1.00 89.56 96 GLY A C 1
ATOM 747 O O . GLY A 1 96 ? 3.802 -3.935 9.966 1.00 89.56 96 GLY A O 1
ATOM 748 N N . GLU A 1 97 ? 5.651 -2.917 9.189 1.00 89.25 97 GLU A N 1
ATOM 749 C CA . GLU A 1 97 ? 5.717 -1.821 10.147 1.00 89.25 97 GLU A CA 1
ATOM 750 C C . GLU A 1 97 ? 6.279 -0.606 9.434 1.00 89.25 97 GLU A C 1
ATOM 752 O O . GLU A 1 97 ? 7.251 -0.713 8.691 1.00 89.25 97 GLU A O 1
ATOM 757 N N . GLY A 1 98 ? 5.643 0.537 9.640 1.00 77.31 98 GLY A N 1
ATOM 758 C CA . GLY A 1 98 ? 6.108 1.805 9.110 1.00 77.31 98 GLY A CA 1
ATOM 759 C C . GLY A 1 98 ? 5.864 2.919 10.111 1.00 77.31 98 GLY A C 1
ATOM 760 O O . GLY A 1 98 ? 5.309 2.703 11.188 1.00 77.31 98 GLY A O 1
ATOM 761 N N . SER A 1 99 ? 6.225 4.136 9.718 1.00 76.00 99 SER A N 1
ATOM 762 C CA . SER A 1 99 ? 6.172 5.326 10.575 1.00 76.00 99 SER A CA 1
ATOM 763 C C . SER A 1 99 ? 4.787 5.621 11.160 1.00 76.00 99 SER A C 1
ATOM 765 O O . SER A 1 99 ? 4.687 6.255 12.199 1.00 76.00 99 SER A O 1
ATOM 767 N N . TYR A 1 100 ? 3.715 5.161 10.508 1.00 82.50 100 TYR A N 1
ATOM 768 C CA . TYR A 1 100 ? 2.334 5.500 10.875 1.00 82.50 100 TYR A CA 1
ATOM 769 C C . TYR A 1 100 ? 1.568 4.344 11.520 1.00 82.50 100 TYR A C 1
ATOM 771 O O . TYR A 1 100 ? 0.428 4.518 11.962 1.00 82.50 100 TYR A O 1
ATOM 779 N N . GLY A 1 101 ? 2.173 3.156 11.578 1.00 89.69 101 GLY A N 1
ATOM 780 C CA . GLY A 1 101 ? 1.568 2.014 12.238 1.00 89.69 101 GLY A CA 1
ATOM 781 C C . GLY A 1 101 ? 2.025 0.657 11.730 1.00 89.69 101 GLY A C 1
ATOM 782 O O . GLY A 1 101 ? 3.061 0.503 11.086 1.00 89.69 101 GLY A O 1
ATOM 783 N N . VAL A 1 102 ? 1.221 -0.351 12.055 1.00 93.38 102 VAL A N 1
ATOM 784 C CA . VAL A 1 102 ? 1.564 -1.761 11.866 1.00 93.38 102 VAL A CA 1
ATOM 785 C C . VAL A 1 102 ? 0.542 -2.424 10.957 1.00 93.38 102 VAL A C 1
ATOM 787 O O . VAL A 1 102 ? -0.663 -2.224 11.119 1.00 93.38 102 VAL A O 1
ATOM 790 N N . VAL A 1 103 ? 1.018 -3.242 10.021 1.00 95.31 103 VAL A N 1
ATOM 791 C CA . VAL A 1 103 ? 0.177 -4.017 9.110 1.00 95.31 103 VAL A CA 1
ATOM 792 C C . VAL A 1 103 ? 0.174 -5.478 9.539 1.00 95.31 103 VAL A C 1
ATOM 794 O O . VAL A 1 103 ? 1.224 -6.107 9.707 1.00 95.31 103 VAL A O 1
ATOM 797 N N . TYR A 1 104 ? -1.023 -6.030 9.707 1.00 96.75 104 TYR A N 1
ATOM 798 C CA . TYR A 1 104 ? -1.233 -7.427 10.061 1.00 96.75 104 TYR A CA 1
ATOM 799 C C . TYR A 1 104 ? -1.918 -8.181 8.928 1.00 96.75 104 TYR A C 1
ATOM 801 O O . TYR A 1 104 ? -2.858 -7.679 8.320 1.00 96.75 104 TYR A O 1
ATOM 809 N N . LYS A 1 105 ? -1.479 -9.414 8.689 1.00 97.50 105 LYS A N 1
ATOM 810 C CA . LYS A 1 105 ? -2.237 -10.394 7.919 1.00 97.50 105 LYS A CA 1
ATOM 811 C C . LYS A 1 105 ? -3.322 -10.960 8.819 1.00 97.50 105 LYS A C 1
ATOM 813 O O . LYS A 1 105 ? -3.025 -11.429 9.922 1.00 97.50 105 LYS A O 1
ATOM 818 N N . CYS A 1 106 ? -4.556 -10.929 8.344 1.00 97.38 106 CYS A N 1
ATOM 819 C CA . CYS A 1 106 ? -5.707 -11.441 9.067 1.00 97.38 106 CYS A CA 1
ATOM 820 C C . CYS A 1 106 ? -6.556 -12.341 8.165 1.00 97.38 106 CYS A C 1
ATOM 822 O O . CYS A 1 106 ? -6.484 -12.255 6.940 1.00 97.38 106 CYS A O 1
ATOM 824 N N . ARG A 1 107 ? -7.372 -13.193 8.778 1.00 97.44 107 ARG A N 1
ATOM 825 C CA . ARG A 1 107 ? -8.411 -13.986 8.126 1.00 97.44 107 ARG A CA 1
ATOM 826 C C . ARG A 1 107 ? -9.770 -13.461 8.568 1.00 97.44 107 ARG A C 1
ATOM 828 O O . ARG A 1 107 ? -10.031 -13.369 9.764 1.00 97.44 107 ARG A O 1
ATOM 835 N N . ASN A 1 108 ? -10.623 -13.114 7.616 1.00 95.81 108 ASN A N 1
ATOM 836 C CA . ASN A 1 108 ? -12.032 -12.872 7.879 1.00 95.81 108 ASN A CA 1
ATOM 837 C C . ASN A 1 108 ? -12.695 -14.208 8.261 1.00 95.81 108 ASN A C 1
ATOM 839 O O . ASN A 1 108 ? -12.613 -15.172 7.502 1.00 95.81 108 ASN A O 1
ATOM 843 N N . ARG A 1 109 ? -13.299 -14.286 9.448 1.00 94.69 109 ARG A N 1
ATOM 844 C CA . ARG A 1 109 ? -13.921 -15.499 9.991 1.00 94.69 109 ARG A CA 1
ATOM 845 C C . ARG A 1 109 ? -15.206 -15.875 9.265 1.00 94.69 109 ARG A C 1
ATOM 847 O O . ARG A 1 109 ? -15.499 -17.061 9.185 1.00 94.69 109 ARG A O 1
ATOM 854 N N . ASP A 1 110 ? -15.911 -14.900 8.700 1.00 92.69 110 ASP A N 1
ATOM 855 C CA . ASP A 1 110 ? -17.218 -15.126 8.078 1.00 92.69 110 ASP A CA 1
ATOM 856 C C . ASP A 1 110 ? -17.088 -15.880 6.749 1.00 92.69 110 ASP A C 1
ATOM 858 O O . ASP A 1 110 ? -17.926 -16.705 6.403 1.00 92.69 110 ASP A O 1
ATOM 862 N N . ASN A 1 111 ? -16.031 -15.588 5.984 1.00 94.38 111 ASN A N 1
ATOM 863 C CA . ASN A 1 111 ? -15.845 -16.106 4.625 1.00 94.38 111 ASN A CA 1
ATOM 864 C C . ASN A 1 111 ? -14.455 -16.722 4.368 1.00 94.38 111 ASN A C 1
ATOM 866 O O . ASN A 1 111 ? -14.147 -17.098 3.240 1.00 94.38 111 ASN A O 1
ATOM 870 N N . GLY A 1 112 ? -13.584 -16.783 5.379 1.00 95.50 112 GLY A N 1
ATOM 871 C CA . GLY A 1 112 ? -12.219 -17.305 5.264 1.00 95.50 112 GLY A CA 1
ATOM 872 C C . GLY A 1 112 ? -11.241 -16.418 4.480 1.00 95.50 112 GLY A C 1
ATOM 873 O O . GLY A 1 112 ? -10.077 -16.796 4.318 1.00 95.50 112 GLY A O 1
ATOM 874 N N . GLN A 1 113 ? -11.666 -15.246 3.997 1.00 96.56 113 GLN A N 1
ATOM 875 C CA . GLN A 1 113 ? -10.859 -14.380 3.138 1.00 96.56 113 GLN A CA 1
ATOM 876 C C . GLN A 1 113 ? -9.634 -13.836 3.879 1.00 96.56 113 GLN A C 1
ATOM 878 O O . GLN A 1 113 ? -9.736 -13.287 4.976 1.00 96.56 113 GLN A O 1
ATOM 883 N N . ILE A 1 114 ? -8.466 -13.924 3.247 1.00 97.94 114 ILE A N 1
ATOM 884 C CA . ILE A 1 114 ? -7.239 -13.320 3.765 1.00 97.94 114 ILE A CA 1
ATOM 885 C C . ILE A 1 114 ? -7.193 -11.834 3.399 1.00 97.94 114 ILE A C 1
ATOM 887 O O . ILE A 1 114 ? -7.375 -11.463 2.240 1.00 97.94 114 ILE A O 1
ATOM 891 N N . VAL A 1 115 ? -6.915 -10.991 4.392 1.00 97.56 115 VAL A N 1
ATOM 892 C CA . VAL A 1 115 ? -6.877 -9.527 4.275 1.00 97.56 115 VAL A CA 1
ATOM 893 C C . VAL A 1 115 ? -5.630 -8.952 4.947 1.00 97.56 115 VAL A C 1
ATOM 895 O O . VAL A 1 115 ? -5.011 -9.593 5.803 1.00 97.56 115 VAL A O 1
ATOM 898 N N . ALA A 1 116 ? -5.275 -7.720 4.587 1.00 97.69 116 ALA A N 1
ATOM 899 C CA . ALA A 1 116 ? -4.252 -6.938 5.274 1.00 97.69 116 ALA A CA 1
ATOM 900 C C . ALA A 1 116 ? -4.913 -5.816 6.086 1.00 97.69 116 ALA A C 1
ATOM 902 O O . ALA A 1 116 ? -5.660 -5.013 5.538 1.00 97.69 116 ALA A O 1
ATOM 903 N N . ILE A 1 117 ? -4.648 -5.739 7.391 1.00 96.62 117 ILE A N 1
ATOM 904 C CA . ILE A 1 117 ? -5.196 -4.697 8.269 1.00 96.62 117 ILE A CA 1
ATOM 905 C C . ILE A 1 117 ? -4.078 -3.754 8.703 1.00 96.62 117 ILE A C 1
ATOM 907 O O . ILE A 1 117 ? -3.204 -4.142 9.481 1.00 96.62 117 ILE A O 1
ATOM 911 N N . LYS A 1 118 ? -4.130 -2.501 8.235 1.00 95.19 118 LYS A N 1
ATOM 912 C CA . LYS A 1 118 ? -3.248 -1.412 8.681 1.00 95.19 118 LYS A CA 1
ATOM 913 C C . LYS A 1 118 ? -3.857 -0.773 9.923 1.00 95.19 118 LYS A C 1
ATOM 915 O O . LYS A 1 118 ? -4.906 -0.133 9.854 1.00 95.19 118 LYS A O 1
ATOM 920 N N . LYS A 1 119 ? -3.201 -0.971 11.064 1.00 94.00 119 LYS A N 1
ATOM 921 C CA . LYS A 1 119 ? -3.536 -0.350 12.346 1.00 94.00 119 LYS A CA 1
ATOM 922 C C . LYS A 1 119 ? -2.663 0.879 12.543 1.00 94.00 119 LYS A C 1
ATOM 924 O O . LYS A 1 119 ? -1.449 0.745 12.693 1.00 94.00 119 LYS A O 1
ATOM 929 N N . PHE A 1 120 ? -3.281 2.047 12.639 1.00 90.69 120 PHE A N 1
ATOM 930 C CA . PHE A 1 120 ? -2.570 3.274 12.982 1.00 90.69 120 PHE A CA 1
ATOM 931 C C . PHE A 1 120 ? -2.412 3.394 14.504 1.00 90.69 120 PHE A C 1
ATOM 933 O O . PHE A 1 120 ? -3.337 3.079 15.255 1.00 90.69 120 PHE A O 1
ATOM 940 N N . VAL A 1 121 ? -1.230 3.790 14.984 1.00 80.25 121 VAL A N 1
ATOM 941 C CA . VAL A 1 121 ? -0.894 3.691 16.419 1.00 80.25 121 VAL A CA 1
ATOM 942 C C . VAL A 1 121 ? -1.318 4.931 17.218 1.00 80.25 121 VAL A C 1
ATOM 944 O O . VAL A 1 121 ? -1.697 4.753 18.374 1.00 80.25 121 VAL A O 1
ATOM 947 N N . GLU A 1 122 ? -1.371 6.120 16.610 1.00 74.50 122 GLU A N 1
ATOM 948 C CA . GLU A 1 122 ? -1.485 7.418 17.317 1.00 74.50 122 GLU A CA 1
ATOM 949 C C . GLU A 1 122 ? -2.544 8.359 16.701 1.00 74.50 122 GLU A C 1
ATOM 951 O O . GLU A 1 122 ? -2.423 9.576 16.712 1.00 74.50 122 GLU A O 1
ATOM 956 N N . THR A 1 123 ? -3.623 7.817 16.126 1.00 64.56 123 THR A N 1
ATOM 957 C CA . THR A 1 123 ? -4.594 8.629 15.355 1.00 64.56 123 THR A CA 1
ATOM 958 C C . THR A 1 123 ? -5.412 9.647 16.146 1.00 64.56 123 THR A C 1
ATOM 960 O O . THR A 1 123 ? -6.061 10.485 15.524 1.00 64.56 123 THR A O 1
ATOM 963 N N . GLU A 1 124 ? -5.483 9.542 17.473 1.00 66.75 124 GLU A N 1
ATOM 964 C CA . GLU A 1 124 ? -6.162 10.549 18.308 1.00 66.75 124 GLU A CA 1
ATOM 965 C C . GLU A 1 124 ? -5.193 11.575 18.894 1.00 66.75 124 GLU A C 1
ATOM 967 O O . GLU A 1 124 ? -5.583 12.729 19.045 1.00 66.75 124 GLU A O 1
ATOM 972 N N . ASP A 1 125 ? -3.949 11.169 19.142 1.00 75.31 125 ASP A N 1
ATOM 973 C CA . ASP A 1 125 ? -2.944 11.988 19.820 1.00 75.31 125 ASP A CA 1
ATOM 974 C C . ASP A 1 125 ? -2.116 12.821 18.826 1.00 75.31 125 ASP A C 1
ATOM 976 O O . ASP A 1 125 ? -1.645 13.902 19.170 1.00 75.31 125 ASP A O 1
ATOM 980 N N . ASP A 1 126 ? -2.010 12.371 17.568 1.00 83.62 126 ASP A N 1
ATOM 981 C CA . ASP A 1 126 ? -1.311 13.078 16.494 1.00 83.62 126 ASP A CA 1
ATOM 982 C C . ASP A 1 126 ? -2.280 13.491 15.354 1.00 83.62 126 ASP A C 1
ATOM 984 O O . ASP A 1 126 ? -2.707 12.664 14.526 1.00 83.62 126 ASP A O 1
ATOM 988 N N . PRO A 1 127 ? -2.613 14.796 15.249 1.00 85.00 127 PRO A N 1
ATOM 989 C CA . PRO 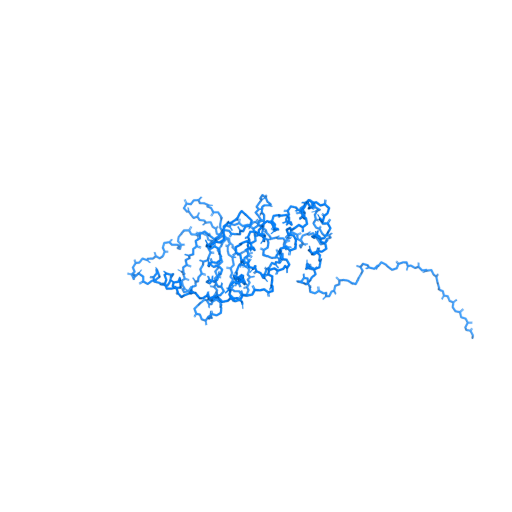A 1 127 ? -3.430 15.338 14.165 1.00 85.00 127 PRO A CA 1
ATOM 990 C C . PRO A 1 127 ? -2.867 15.079 12.759 1.00 85.00 127 PRO A C 1
ATOM 992 O O . PRO A 1 127 ? -3.637 14.944 11.801 1.00 85.00 127 PRO A O 1
ATOM 995 N N . GLN A 1 128 ? -1.543 14.999 12.599 1.00 86.44 128 GLN A N 1
ATOM 996 C CA . GLN A 1 128 ? -0.896 14.724 11.318 1.00 86.44 128 GLN A CA 1
ATOM 997 C C . GLN A 1 128 ? -1.136 13.277 10.888 1.00 86.44 128 GLN A C 1
ATOM 999 O O . GLN A 1 128 ? -1.553 13.045 9.749 1.00 86.44 128 GLN A O 1
ATOM 1004 N N . ILE A 1 129 ? -0.965 12.312 11.798 1.00 86.38 129 ILE A N 1
ATOM 1005 C CA . ILE A 1 129 ? -1.246 10.892 11.529 1.00 86.38 129 ILE A CA 1
ATOM 1006 C C . ILE A 1 129 ? -2.723 10.703 11.188 1.00 86.38 129 ILE A C 1
ATOM 1008 O O . ILE A 1 129 ? -3.058 10.018 10.216 1.00 86.38 129 ILE A O 1
ATOM 1012 N N . LYS A 1 130 ? -3.621 11.372 11.919 1.00 86.75 130 LYS A N 1
ATOM 1013 C CA . LYS A 1 130 ? -5.054 11.382 11.600 1.00 86.75 130 LYS A CA 1
ATOM 1014 C C . LYS A 1 130 ? -5.319 11.904 10.186 1.00 86.75 130 LYS A C 1
ATOM 1016 O O . LYS A 1 130 ? -6.060 11.276 9.430 1.00 86.75 130 LYS A O 1
ATOM 1021 N N . LYS A 1 131 ? -4.690 13.019 9.797 1.00 89.00 131 LYS A N 1
ATOM 1022 C CA . LYS A 1 131 ? -4.821 13.614 8.455 1.00 89.00 131 LYS A CA 1
ATOM 1023 C C . LYS A 1 131 ? -4.300 12.682 7.358 1.00 89.00 131 LYS A C 1
ATOM 1025 O O . LYS A 1 131 ? -4.907 12.610 6.291 1.00 89.00 131 LYS A O 1
ATOM 1030 N N . ILE A 1 132 ? -3.205 11.961 7.605 1.00 90.31 132 ILE A N 1
ATOM 1031 C CA . ILE A 1 132 ? -2.658 10.952 6.683 1.00 90.31 132 ILE A CA 1
ATOM 1032 C C . ILE A 1 132 ? -3.652 9.798 6.507 1.00 90.31 132 ILE A C 1
ATOM 1034 O O . ILE A 1 132 ? -4.018 9.484 5.375 1.00 90.31 132 ILE A O 1
ATOM 1038 N N . ALA A 1 133 ? -4.152 9.228 7.607 1.00 90.38 133 ALA A N 1
ATOM 1039 C CA . ALA A 1 133 ? -5.104 8.119 7.571 1.00 90.38 133 ALA A CA 1
ATOM 1040 C C . ALA A 1 133 ? -6.410 8.498 6.849 1.00 90.38 133 ALA A C 1
ATOM 1042 O O . ALA A 1 133 ? -6.886 7.769 5.979 1.00 90.38 133 ALA A O 1
ATOM 1043 N N . LEU A 1 134 ? -6.979 9.667 7.166 1.00 89.94 134 LEU A N 1
ATOM 1044 C CA . LEU A 1 134 ? -8.199 10.161 6.519 1.00 89.94 134 LEU A CA 1
ATOM 1045 C C . LEU A 1 134 ? -7.999 10.413 5.025 1.00 89.94 134 LEU A C 1
ATOM 1047 O O . LEU A 1 134 ? -8.899 10.136 4.229 1.00 89.94 134 LEU A O 1
ATOM 1051 N N . ARG A 1 135 ? -6.819 10.901 4.631 1.00 91.75 135 ARG A N 1
ATOM 1052 C CA . ARG A 1 135 ? -6.489 11.078 3.221 1.00 91.75 135 ARG A CA 1
ATOM 1053 C C . ARG A 1 135 ? -6.424 9.747 2.488 1.00 91.75 135 ARG A C 1
ATOM 1055 O O . ARG A 1 135 ? -7.040 9.622 1.436 1.00 91.75 135 ARG A O 1
ATOM 1062 N N . GLU A 1 136 ? -5.740 8.760 3.054 1.00 93.69 136 GLU A N 1
ATOM 1063 C CA . GLU A 1 136 ? -5.646 7.420 2.472 1.00 93.69 136 GLU A CA 1
ATOM 1064 C C . GLU A 1 136 ? -7.043 6.808 2.261 1.00 93.69 136 GLU A C 1
ATOM 1066 O O . GLU A 1 136 ? -7.355 6.340 1.165 1.00 93.69 136 GLU A O 1
ATOM 1071 N N . ILE A 1 137 ? -7.933 6.928 3.257 1.00 91.31 137 ILE A N 1
ATOM 1072 C CA . ILE A 1 137 ? -9.341 6.510 3.145 1.00 91.31 137 ILE A CA 1
ATOM 1073 C C . ILE A 1 137 ? -10.052 7.255 2.008 1.00 91.31 137 ILE A C 1
ATOM 1075 O O . ILE A 1 137 ? -10.739 6.631 1.200 1.00 91.31 137 ILE A O 1
ATOM 1079 N N . ARG A 1 138 ? -9.920 8.586 1.947 1.00 91.31 138 ARG A N 1
ATOM 1080 C CA . ARG A 1 138 ? -10.583 9.427 0.937 1.00 91.31 138 ARG A CA 1
ATOM 1081 C C . ARG A 1 138 ? -10.168 9.021 -0.475 1.00 91.31 138 ARG A C 1
ATOM 1083 O O . ARG A 1 138 ? -11.038 8.792 -1.312 1.00 91.31 138 ARG A O 1
ATOM 1090 N N . MET A 1 139 ? -8.864 8.885 -0.710 1.00 90.88 139 MET A N 1
ATOM 1091 C CA . MET A 1 139 ? -8.318 8.521 -2.018 1.00 90.88 139 MET A CA 1
ATOM 1092 C C . MET A 1 139 ? -8.792 7.132 -2.445 1.00 90.88 139 MET A C 1
ATOM 1094 O O . MET A 1 139 ? -9.343 6.977 -3.529 1.00 90.88 139 MET A O 1
ATOM 1098 N N . LEU A 1 140 ? -8.673 6.128 -1.572 1.00 91.69 140 LEU A N 1
ATOM 1099 C CA . LEU A 1 140 ? -9.002 4.739 -1.912 1.00 91.69 140 LEU A CA 1
ATOM 1100 C C . LEU A 1 140 ? -10.507 4.439 -1.946 1.00 91.69 140 LEU A C 1
ATOM 1102 O O . LEU A 1 140 ? -10.921 3.395 -2.460 1.00 91.69 140 LEU A O 1
ATOM 1106 N N . LYS A 1 141 ? -11.351 5.337 -1.426 1.00 89.19 141 LYS A N 1
ATOM 1107 C CA . LYS A 1 141 ? -12.799 5.304 -1.673 1.00 89.19 141 LYS A CA 1
ATOM 1108 C C . LYS A 1 141 ? -13.158 5.801 -3.075 1.00 89.19 141 LYS A C 1
ATOM 1110 O O . LYS A 1 141 ? -14.076 5.246 -3.667 1.00 89.19 141 LYS A O 1
ATOM 1115 N N . GLN A 1 142 ? -12.452 6.809 -3.587 1.00 89.06 142 GLN A N 1
ATOM 1116 C CA . GLN A 1 142 ? -12.739 7.436 -4.884 1.00 89.06 142 GLN A CA 1
ATOM 1117 C C . GLN A 1 142 ? -12.039 6.738 -6.058 1.00 89.06 142 GLN A C 1
ATOM 1119 O O . GLN A 1 142 ? -12.585 6.676 -7.154 1.00 89.06 142 GLN A O 1
ATOM 1124 N N . LEU A 1 143 ? -10.840 6.200 -5.835 1.00 90.75 143 LEU A N 1
ATOM 1125 C CA . LEU A 1 143 ? -10.010 5.589 -6.868 1.00 90.75 143 LEU A CA 1
ATOM 1126 C C . LEU A 1 143 ? -10.166 4.068 -6.837 1.00 90.75 143 LEU A C 1
ATOM 1128 O O . LEU A 1 143 ? -9.716 3.410 -5.899 1.00 90.75 143 LEU A O 1
ATOM 1132 N N . LYS A 1 144 ? -10.804 3.507 -7.870 1.00 94.62 144 LYS A N 1
ATOM 1133 C CA . LYS A 1 144 ? -11.000 2.062 -8.044 1.00 94.62 144 LYS A CA 1
ATOM 1134 C C . LYS A 1 144 ? -10.432 1.625 -9.389 1.00 94.62 144 LYS A C 1
ATOM 1136 O O . LYS A 1 144 ? -10.927 2.031 -10.433 1.00 94.62 144 LYS A O 1
ATOM 1141 N N . HIS A 1 145 ? -9.387 0.805 -9.353 1.00 97.44 145 HIS A N 1
ATOM 1142 C CA . HIS A 1 145 ? -8.685 0.324 -10.541 1.00 97.44 145 HIS A CA 1
ATOM 1143 C C . HIS A 1 145 ? -8.025 -1.027 -10.227 1.00 97.44 145 HIS A C 1
ATOM 1145 O O . HIS A 1 145 ? -7.555 -1.201 -9.101 1.00 97.44 145 HIS A O 1
ATOM 1151 N N . PRO A 1 146 ? -7.945 -1.978 -11.180 1.00 97.81 146 PRO A N 1
ATOM 1152 C CA . PRO A 1 146 ? -7.365 -3.303 -10.944 1.00 97.81 146 PRO A CA 1
ATOM 1153 C C . PRO A 1 146 ? -5.941 -3.258 -10.380 1.00 97.81 146 PRO A C 1
ATOM 1155 O O . PRO A 1 146 ? -5.599 -4.109 -9.562 1.00 97.81 146 PRO A O 1
ATOM 1158 N N . ASN A 1 147 ? -5.151 -2.245 -10.759 1.00 98.50 147 ASN A N 1
ATOM 1159 C CA . ASN A 1 147 ? -3.774 -2.060 -10.291 1.00 98.50 147 ASN A CA 1
ATOM 1160 C C . ASN A 1 147 ? -3.586 -1.114 -9.093 1.00 98.50 147 ASN A C 1
ATOM 1162 O O . ASN A 1 147 ? -2.462 -0.712 -8.795 1.00 98.50 147 ASN A O 1
ATOM 1166 N N . LEU A 1 148 ? -4.665 -0.758 -8.395 1.00 98.19 148 LEU A N 1
ATOM 1167 C CA . LEU A 1 148 ? -4.616 -0.057 -7.110 1.00 98.19 148 LEU A CA 1
ATOM 1168 C C . LEU A 1 148 ? -5.063 -0.992 -5.992 1.00 98.19 148 LEU A C 1
ATOM 1170 O O . LEU A 1 148 ? -5.926 -1.843 -6.205 1.00 98.19 148 LEU A O 1
ATOM 1174 N N . VAL A 1 149 ? -4.487 -0.829 -4.800 1.00 97.69 149 VAL A N 1
ATOM 1175 C CA . VAL A 1 149 ? -4.913 -1.597 -3.629 1.00 97.69 149 VAL A CA 1
ATOM 1176 C C . VAL A 1 149 ? -6.357 -1.257 -3.256 1.00 97.69 149 VAL A C 1
ATOM 1178 O O . VAL A 1 149 ? -6.756 -0.095 -3.164 1.00 97.69 149 VAL A O 1
ATOM 1181 N N . THR A 1 150 ? -7.161 -2.281 -3.013 1.00 96.50 150 THR A N 1
ATOM 1182 C CA . THR A 1 150 ? -8.569 -2.123 -2.663 1.00 96.50 150 THR A CA 1
ATOM 1183 C C . THR A 1 150 ? -8.732 -1.992 -1.155 1.00 96.50 150 THR A C 1
ATOM 1185 O O . THR A 1 150 ? -8.461 -2.931 -0.409 1.00 96.50 150 THR A O 1
ATOM 1188 N N . LEU A 1 151 ? -9.234 -0.839 -0.706 1.00 96.38 151 LEU A N 1
ATOM 1189 C CA . LEU A 1 151 ? -9.777 -0.664 0.643 1.00 96.38 151 LEU A CA 1
ATOM 1190 C C . LEU A 1 151 ? -11.158 -1.334 0.726 1.00 96.38 151 LEU A C 1
ATOM 1192 O O . LEU A 1 151 ? -12.087 -0.906 0.036 1.00 96.38 151 LEU A O 1
ATOM 1196 N N . LEU A 1 152 ? -11.265 -2.369 1.558 1.00 94.69 152 LEU A N 1
ATOM 1197 C CA . LEU A 1 152 ? -12.464 -3.182 1.772 1.00 94.69 152 LEU A CA 1
ATOM 1198 C C . LEU A 1 152 ? -13.354 -2.594 2.870 1.00 94.69 152 LEU A C 1
ATOM 1200 O O . LEU A 1 152 ? -14.564 -2.480 2.701 1.00 94.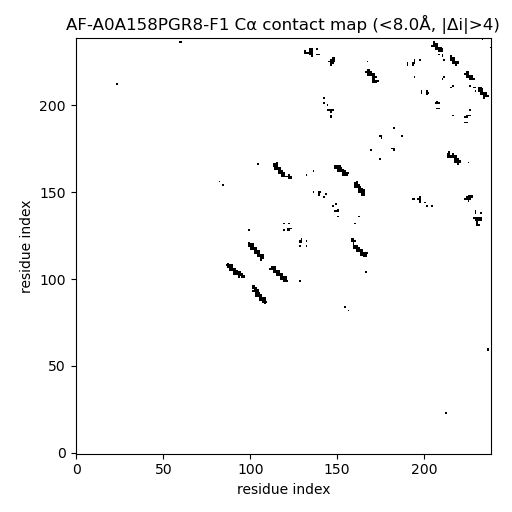69 152 LEU A O 1
ATOM 1204 N N . GLU A 1 153 ? -12.756 -2.206 3.995 1.00 92.12 153 GLU A N 1
ATOM 1205 C CA . GLU A 1 153 ? -13.488 -1.777 5.188 1.00 92.12 153 GLU A CA 1
ATOM 1206 C C . GLU A 1 153 ? -12.643 -0.806 6.024 1.00 92.12 153 GLU A C 1
ATOM 1208 O O . GLU A 1 153 ? -11.412 -0.826 5.981 1.00 92.12 153 GLU A O 1
ATOM 1213 N N . VAL A 1 154 ? -13.305 0.048 6.806 1.00 92.00 154 VAL A N 1
ATOM 1214 C CA . VAL A 1 154 ? -12.666 0.916 7.800 1.00 92.00 154 VAL A CA 1
ATOM 1215 C C . VAL A 1 154 ? -13.429 0.788 9.105 1.00 92.00 154 VAL A C 1
ATOM 1217 O O . VAL A 1 154 ? -14.646 0.950 9.118 1.00 92.00 154 VAL A O 1
ATOM 1220 N N . PHE A 1 155 ? -12.714 0.574 10.204 1.00 89.81 155 PHE A N 1
ATOM 1221 C CA . PHE A 1 155 ? -13.308 0.562 11.536 1.00 89.81 155 PHE A CA 1
ATOM 1222 C C . PHE A 1 155 ? -12.379 1.196 12.571 1.00 89.81 155 PHE A C 1
ATOM 1224 O O . PHE A 1 155 ? -11.177 1.379 12.358 1.00 89.81 155 PHE A O 1
ATOM 1231 N N . LYS A 1 156 ? -12.945 1.548 13.726 1.00 87.25 156 LYS A N 1
ATOM 1232 C CA . LYS A 1 156 ? -12.212 2.111 14.860 1.00 87.25 156 LYS A CA 1
ATOM 1233 C C . LYS A 1 156 ? -12.279 1.145 16.034 1.00 87.25 156 LYS A C 1
ATOM 1235 O O . LYS A 1 156 ? -13.345 0.639 16.363 1.00 87.25 156 LYS A O 1
ATOM 1240 N N . ARG A 1 157 ? -11.142 0.898 16.685 1.00 84.38 157 ARG A N 1
ATOM 1241 C CA . ARG A 1 157 ? -11.053 0.035 17.871 1.00 84.38 157 ARG A CA 1
ATOM 1242 C C . ARG A 1 157 ? -10.016 0.579 18.832 1.00 84.38 157 ARG A C 1
ATOM 1244 O O . ARG A 1 157 ? -8.913 0.913 18.41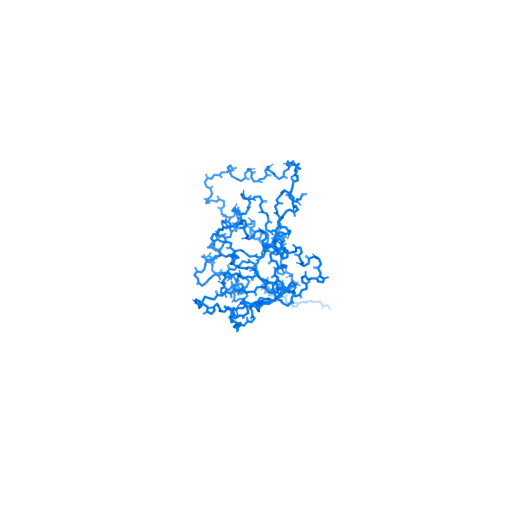0 1.00 84.38 157 ARG A O 1
ATOM 1251 N N . ASN A 1 158 ? -10.359 0.634 20.119 1.00 85.06 158 ASN A N 1
ATOM 1252 C CA . ASN A 1 158 ? -9.492 1.170 21.173 1.00 85.06 158 ASN A CA 1
ATOM 1253 C C . ASN A 1 158 ? -8.900 2.526 20.766 1.00 85.06 158 ASN A C 1
ATOM 1255 O O . ASN A 1 158 ? -7.687 2.705 20.811 1.00 85.06 158 ASN A O 1
ATOM 1259 N N . ARG A 1 159 ? -9.757 3.430 20.265 1.00 83.06 159 ARG A N 1
ATOM 1260 C CA . ARG A 1 159 ? -9.380 4.768 19.769 1.00 83.06 159 ARG A CA 1
ATOM 1261 C C . ARG A 1 159 ? -8.456 4.804 18.536 1.00 83.06 159 ARG A C 1
ATOM 1263 O O . ARG A 1 159 ? -8.125 5.877 18.051 1.00 83.06 159 ARG A O 1
ATOM 1270 N N . LYS A 1 160 ? -8.123 3.653 17.944 1.00 86.75 160 LYS A N 1
ATOM 1271 C CA . LYS A 1 160 ? -7.220 3.533 16.787 1.00 86.75 160 LYS A CA 1
ATOM 1272 C C . LYS A 1 160 ? -7.974 3.186 15.504 1.00 86.75 160 LYS A C 1
ATOM 1274 O O . LYS A 1 160 ? -8.850 2.313 15.513 1.00 86.75 160 LYS A O 1
ATOM 1279 N N . LEU A 1 161 ? -7.633 3.851 14.397 1.00 90.69 161 LEU A N 1
ATOM 1280 C CA . LEU A 1 161 ? -8.166 3.519 13.070 1.00 90.69 161 LEU A CA 1
ATOM 1281 C C . LEU A 1 161 ? -7.526 2.241 12.523 1.00 90.69 161 LEU A C 1
ATOM 1283 O O . LEU A 1 161 ? -6.315 2.032 12.629 1.00 90.69 161 LEU A O 1
ATOM 1287 N N . HIS A 1 162 ? -8.365 1.407 11.919 1.00 93.06 162 HIS A N 1
ATOM 1288 C CA . HIS A 1 162 ? -7.984 0.178 11.241 1.00 93.06 162 HIS A CA 1
ATOM 1289 C C . HIS A 1 162 ? -8.570 0.204 9.831 1.00 93.06 162 HIS A C 1
ATOM 1291 O O . HIS A 1 162 ? -9.777 0.380 9.652 1.00 93.06 162 HIS A O 1
ATOM 1297 N N . LEU A 1 163 ? -7.705 0.054 8.834 1.00 94.62 163 LEU A N 1
ATOM 1298 C CA . LEU A 1 163 ? -8.082 -0.014 7.425 1.00 94.62 163 LEU A CA 1
ATOM 1299 C C . LEU A 1 163 ? -7.852 -1.447 6.949 1.00 94.62 163 LEU A C 1
ATOM 1301 O O . LEU A 1 163 ? -6.752 -1.978 7.116 1.00 94.62 163 LEU A O 1
ATOM 1305 N N . VAL A 1 164 ? -8.888 -2.064 6.387 1.00 96.12 164 VAL A N 1
ATOM 1306 C CA . VAL A 1 164 ? -8.857 -3.430 5.858 1.00 96.12 164 VAL A CA 1
ATOM 1307 C C . VAL A 1 164 ? -8.677 -3.367 4.351 1.00 96.12 164 VAL A C 1
ATOM 1309 O O . VAL A 1 164 ? -9.500 -2.780 3.651 1.00 96.12 164 VAL A O 1
ATOM 1312 N N . PHE A 1 165 ? -7.623 -3.995 3.853 1.00 97.56 165 PHE A N 1
ATOM 1313 C CA . PHE A 1 165 ? -7.257 -4.045 2.446 1.00 97.56 165 PHE A CA 1
ATOM 1314 C C . PHE A 1 165 ? -7.295 -5.471 1.908 1.00 97.56 165 PHE A C 1
ATOM 1316 O O . PHE A 1 165 ? -7.184 -6.444 2.663 1.00 97.56 165 PHE A O 1
ATOM 1323 N N . GLU A 1 166 ? -7.382 -5.592 0.583 1.00 96.81 166 GLU A N 1
ATOM 1324 C CA . GLU A 1 166 ? -7.021 -6.839 -0.089 1.00 96.81 166 GLU A CA 1
ATOM 1325 C C . GLU A 1 166 ? -5.592 -7.270 0.292 1.00 96.81 166 GLU A C 1
ATOM 1327 O O . GLU A 1 166 ? -4.700 -6.439 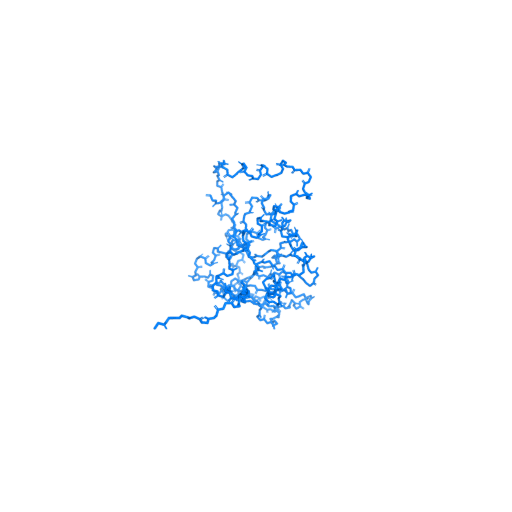0.485 1.00 96.81 166 GLU A O 1
ATOM 1332 N N . HIS A 1 167 ? -5.369 -8.576 0.439 1.00 97.56 167 HIS A N 1
ATOM 1333 C CA . HIS A 1 167 ? -4.039 -9.093 0.740 1.00 97.56 167 HIS A CA 1
ATOM 1334 C C . HIS A 1 167 ? -3.199 -9.211 -0.536 1.00 97.56 167 HIS A C 1
ATOM 1336 O O . HIS A 1 167 ? -3.644 -9.782 -1.528 1.00 97.56 167 HIS A O 1
ATOM 1342 N N . CYS A 1 168 ? -1.966 -8.710 -0.471 1.00 97.69 168 CYS A N 1
ATOM 1343 C CA . CYS A 1 168 ? -0.915 -8.962 -1.453 1.00 97.69 168 CYS A CA 1
ATOM 1344 C C . CYS A 1 168 ? 0.194 -9.799 -0.805 1.00 97.69 168 CYS A C 1
ATOM 1346 O O . CYS A 1 168 ? 0.510 -9.604 0.371 1.00 97.69 168 CYS A O 1
ATOM 1348 N N . ASP A 1 169 ? 0.773 -10.721 -1.565 1.00 96.44 169 ASP A N 1
ATOM 1349 C CA . ASP A 1 169 ? 1.714 -11.724 -1.068 1.00 96.44 169 ASP A CA 1
ATOM 1350 C C . ASP A 1 169 ? 3.122 -11.164 -0.864 1.00 96.44 169 ASP A C 1
ATOM 1352 O O . ASP A 1 169 ? 3.845 -11.626 0.019 1.00 96.44 169 ASP A O 1
ATOM 1356 N N . ARG A 1 170 ? 3.517 -10.174 -1.672 1.00 95.38 170 ARG A N 1
ATOM 1357 C CA . ARG A 1 170 ? 4.854 -9.570 -1.613 1.00 95.38 170 ARG A CA 1
ATOM 1358 C C . ARG A 1 170 ? 4.882 -8.147 -2.160 1.00 95.38 170 ARG A C 1
ATOM 1360 O O . ARG A 1 170 ? 3.889 -7.657 -2.693 1.00 95.38 170 ARG A O 1
ATOM 1367 N N . THR A 1 171 ? 6.026 -7.490 -2.020 1.00 96.00 171 THR A N 1
ATOM 1368 C CA . THR A 1 171 ? 6.315 -6.172 -2.598 1.00 96.00 171 THR A CA 1
ATOM 1369 C C . THR A 1 171 ? 7.375 -6.299 -3.684 1.00 96.00 171 THR A C 1
ATOM 1371 O O . THR A 1 171 ? 8.126 -7.274 -3.716 1.00 96.00 171 THR A O 1
ATOM 1374 N N . VAL A 1 172 ? 7.487 -5.292 -4.548 1.00 94.62 172 VAL A N 1
ATOM 1375 C CA . VAL A 1 172 ? 8.622 -5.201 -5.475 1.00 94.62 172 VAL A CA 1
ATOM 1376 C C . VAL A 1 172 ? 9.939 -5.094 -4.707 1.00 94.62 172 VAL A C 1
ATOM 1378 O O . VAL A 1 172 ? 10.925 -5.677 -5.143 1.00 94.62 172 VAL A O 1
ATOM 1381 N N . LEU A 1 173 ? 9.964 -4.423 -3.545 1.00 93.06 173 LEU A N 1
ATOM 1382 C CA . LEU A 1 173 ? 11.163 -4.391 -2.697 1.00 93.06 173 LEU A CA 1
ATOM 1383 C C . LEU A 1 173 ? 11.637 -5.808 -2.343 1.00 93.06 173 LEU A C 1
ATOM 1385 O O . LEU A 1 173 ? 12.808 -6.113 -2.528 1.00 93.06 173 LEU A O 1
ATOM 1389 N N . HIS A 1 174 ? 10.727 -6.677 -1.899 1.00 93.62 174 HIS A N 1
ATOM 1390 C CA . HIS A 1 174 ? 11.054 -8.060 -1.540 1.00 93.62 174 HIS A CA 1
ATOM 1391 C C . HIS A 1 174 ? 11.653 -8.841 -2.715 1.00 93.62 174 HIS A C 1
ATOM 1393 O O . HIS A 1 174 ? 12.607 -9.599 -2.540 1.00 93.62 174 HIS A O 1
ATOM 1399 N N . ASP A 1 175 ? 11.125 -8.643 -3.924 1.00 91.88 175 ASP A N 1
ATOM 1400 C CA . ASP A 1 175 ? 11.666 -9.295 -5.118 1.00 91.88 175 ASP A CA 1
ATOM 1401 C C . ASP A 1 175 ? 13.051 -8.741 -5.493 1.00 91.88 175 ASP A C 1
ATOM 1403 O O . ASP A 1 175 ? 13.927 -9.514 -5.879 1.00 91.88 175 ASP A O 1
ATOM 1407 N N . LEU A 1 176 ? 13.297 -7.439 -5.313 1.00 89.94 176 LEU A N 1
ATOM 1408 C CA . LEU A 1 176 ? 14.617 -6.832 -5.523 1.00 89.94 176 LEU A CA 1
ATOM 1409 C C . LEU A 1 176 ? 15.644 -7.279 -4.470 1.00 89.94 176 LEU A C 1
ATOM 1411 O O . LEU A 1 176 ? 16.802 -7.509 -4.803 1.00 89.94 176 LEU A O 1
ATOM 1415 N N . GLU A 1 177 ? 15.239 -7.440 -3.211 1.00 91.12 177 GLU A N 1
ATOM 1416 C CA . GLU A 1 177 ? 16.112 -7.934 -2.138 1.00 91.12 177 GLU A CA 1
ATOM 1417 C C . GLU A 1 177 ? 16.533 -9.389 -2.365 1.00 91.12 177 GLU A C 1
ATOM 1419 O O . GLU A 1 177 ? 17.683 -9.749 -2.119 1.00 91.12 177 GLU A O 1
ATOM 1424 N N . LYS A 1 178 ? 15.624 -10.219 -2.889 1.00 93.38 178 LYS A N 1
ATOM 1425 C CA . LYS A 1 178 ? 15.928 -11.605 -3.273 1.00 93.38 178 LYS A CA 1
ATOM 1426 C C . LYS A 1 178 ? 16.810 -11.720 -4.511 1.00 93.38 178 LYS A C 1
ATOM 1428 O O . LYS A 1 178 ? 17.469 -12.742 -4.684 1.00 93.38 178 LYS A O 1
ATOM 1433 N N . ASN A 1 179 ? 16.810 -10.704 -5.368 1.00 90.00 179 ASN A N 1
ATOM 1434 C CA . ASN A 1 179 ? 17.525 -10.704 -6.637 1.00 90.00 179 ASN A CA 1
ATOM 1435 C C . ASN A 1 179 ? 18.484 -9.501 -6.699 1.00 90.00 179 ASN A C 1
ATOM 1437 O O . ASN A 1 179 ? 18.218 -8.539 -7.424 1.00 90.00 179 ASN A O 1
ATOM 1441 N N . PRO A 1 180 ? 19.618 -9.536 -5.968 1.00 86.69 180 PRO A N 1
ATOM 1442 C CA . PRO A 1 180 ? 20.542 -8.400 -5.876 1.00 86.69 180 PRO A CA 1
ATOM 1443 C C . PRO A 1 180 ? 21.168 -8.007 -7.223 1.00 86.69 180 PRO A C 1
ATOM 1445 O O . PRO A 1 180 ? 21.578 -6.863 -7.393 1.00 86.69 180 PRO A O 1
ATOM 1448 N N . ASN A 1 181 ? 21.191 -8.932 -8.187 1.00 85.75 181 ASN A N 1
ATOM 1449 C CA . ASN A 1 181 ? 21.683 -8.706 -9.549 1.00 85.75 181 ASN A CA 1
ATOM 1450 C C . ASN A 1 181 ? 20.580 -8.256 -10.527 1.00 85.75 181 ASN A C 1
ATOM 1452 O O . ASN A 1 181 ? 20.815 -8.200 -11.731 1.00 85.75 181 ASN A O 1
ATOM 1456 N N . GLY A 1 182 ? 19.384 -7.945 -10.024 1.00 80.56 182 GLY A N 1
ATOM 1457 C CA . GLY A 1 182 ? 18.220 -7.579 -10.825 1.00 80.56 182 GLY A CA 1
ATOM 1458 C C . GLY A 1 182 ? 17.231 -8.728 -11.015 1.00 80.56 182 GLY A C 1
ATOM 1459 O O . GLY A 1 182 ? 17.570 -9.906 -10.922 1.00 80.56 182 GLY A O 1
ATOM 1460 N N . VAL A 1 183 ? 15.976 -8.361 -11.267 1.00 87.44 183 VAL A N 1
ATOM 1461 C CA . VAL A 1 183 ? 14.879 -9.293 -11.560 1.00 87.44 183 VAL A CA 1
ATOM 1462 C C . VAL A 1 183 ? 14.783 -9.565 -13.069 1.00 87.44 183 VAL A C 1
ATOM 1464 O O . VAL A 1 183 ? 15.228 -8.731 -13.860 1.00 87.44 183 VAL A O 1
ATOM 1467 N N . PRO A 1 184 ? 14.185 -10.692 -13.500 1.00 90.12 184 PRO A N 1
ATOM 1468 C CA . PRO A 1 184 ? 14.052 -11.013 -14.920 1.00 90.12 184 PRO A CA 1
ATOM 1469 C C . PRO A 1 184 ? 13.346 -9.915 -15.732 1.00 90.12 184 PRO A C 1
ATOM 1471 O O . PRO A 1 184 ? 12.331 -9.370 -15.298 1.00 90.12 184 PRO A O 1
ATOM 1474 N N . ASP A 1 185 ? 13.815 -9.659 -16.956 1.00 88.25 185 ASP A N 1
ATOM 1475 C CA . ASP A 1 185 ? 13.265 -8.633 -17.858 1.00 88.25 185 ASP A CA 1
ATOM 1476 C C . ASP A 1 185 ? 11.752 -8.731 -18.053 1.00 88.25 185 ASP A C 1
ATOM 1478 O O . ASP A 1 185 ? 11.049 -7.721 -18.084 1.00 88.25 185 ASP A O 1
ATOM 1482 N N . GLU A 1 186 ? 11.237 -9.951 -18.184 1.00 90.31 186 GLU A N 1
ATOM 1483 C CA . GLU A 1 186 ? 9.808 -10.193 -18.376 1.00 90.31 186 GLU A CA 1
ATOM 1484 C C . GLU A 1 186 ? 8.987 -9.748 -17.161 1.00 90.31 186 GLU A C 1
ATOM 1486 O O . GLU A 1 186 ? 7.918 -9.149 -17.296 1.00 90.31 186 GLU A O 1
ATOM 1491 N N . MET A 1 187 ? 9.515 -9.987 -15.961 1.00 88.94 187 MET A N 1
ATOM 1492 C CA . MET A 1 187 ? 8.907 -9.538 -14.717 1.00 88.94 187 MET A CA 1
ATOM 1493 C C . MET A 1 187 ? 8.945 -8.012 -14.621 1.00 88.94 187 MET A C 1
ATOM 1495 O O . MET A 1 187 ? 7.916 -7.395 -14.342 1.00 88.94 187 MET A O 1
ATOM 1499 N N . THR A 1 188 ? 10.090 -7.401 -14.938 1.00 90.31 188 THR A N 1
ATOM 1500 C CA . THR A 1 188 ? 10.246 -5.941 -14.998 1.00 90.31 188 THR A CA 1
ATOM 1501 C C . THR A 1 188 ? 9.204 -5.318 -15.923 1.00 90.31 188 THR A C 1
ATOM 1503 O O . THR A 1 188 ? 8.445 -4.452 -15.496 1.00 90.31 188 THR A O 1
ATOM 1506 N N . LYS A 1 189 ? 9.086 -5.804 -17.166 1.00 91.50 189 LYS A N 1
ATOM 1507 C CA . LYS A 1 189 ? 8.117 -5.295 -18.151 1.00 91.50 189 LYS A CA 1
ATOM 1508 C C . LYS A 1 189 ? 6.678 -5.395 -17.649 1.00 91.50 189 LYS A C 1
ATOM 1510 O O . LYS A 1 189 ? 5.938 -4.415 -17.737 1.00 91.50 189 LYS A O 1
ATOM 1515 N N . LYS A 1 190 ? 6.286 -6.547 -17.089 1.00 94.06 190 LYS A N 1
ATOM 1516 C CA . LYS A 1 190 ? 4.933 -6.769 -16.549 1.00 94.06 190 LYS A CA 1
ATOM 1517 C C . LYS A 1 190 ? 4.608 -5.831 -15.391 1.00 94.06 190 LYS A C 1
ATOM 1519 O O . LYS A 1 190 ? 3.514 -5.268 -15.358 1.00 94.06 190 LYS A O 1
ATOM 1524 N N . ILE A 1 191 ? 5.537 -5.662 -14.452 1.00 93.62 191 ILE A N 1
ATOM 1525 C CA . ILE A 1 191 ? 5.350 -4.786 -13.290 1.00 93.62 191 ILE A CA 1
ATOM 1526 C C . ILE A 1 191 ? 5.267 -3.329 -13.743 1.00 93.62 191 ILE A C 1
ATOM 1528 O O . ILE A 1 191 ? 4.331 -2.623 -13.368 1.00 93.62 191 ILE A O 1
ATOM 1532 N N . THR A 1 192 ? 6.202 -2.892 -14.590 1.00 94.00 192 THR A N 1
ATOM 1533 C CA . THR A 1 192 ? 6.240 -1.525 -15.115 1.00 94.00 192 THR A CA 1
ATOM 1534 C C . THR A 1 192 ? 4.964 -1.188 -15.874 1.00 94.00 192 THR A C 1
ATOM 1536 O O . THR A 1 192 ? 4.372 -0.144 -15.617 1.00 94.00 192 THR A O 1
ATOM 1539 N N . TRP A 1 193 ? 4.498 -2.065 -16.766 1.00 95.94 193 TRP A N 1
ATOM 1540 C CA . TRP A 1 193 ? 3.281 -1.817 -17.538 1.00 95.94 193 TRP A CA 1
ATOM 1541 C C . TRP A 1 193 ? 2.051 -1.638 -16.635 1.00 95.94 193 TRP A C 1
ATOM 1543 O O . TRP A 1 193 ? 1.353 -0.630 -16.740 1.00 95.94 193 TRP A O 1
ATOM 1553 N N . GLN A 1 194 ? 1.828 -2.547 -15.681 1.00 98.19 194 GLN A N 1
ATOM 1554 C CA . GLN A 1 194 ? 0.695 -2.448 -14.752 1.00 98.19 194 GLN A CA 1
ATOM 1555 C C . GLN A 1 194 ? 0.785 -1.221 -13.827 1.00 98.19 194 GLN A C 1
ATOM 1557 O O . GLN A 1 194 ? -0.230 -0.593 -13.514 1.00 98.19 194 GLN A O 1
ATOM 1562 N N . LEU A 1 195 ? 1.994 -0.852 -13.392 1.00 97.19 195 LEU A N 1
ATOM 1563 C CA . LEU A 1 195 ? 2.217 0.358 -12.601 1.00 97.19 195 LEU A CA 1
ATOM 1564 C C . LEU A 1 195 ? 1.904 1.623 -13.411 1.00 97.19 195 LEU A C 1
ATOM 1566 O O . LEU A 1 195 ? 1.287 2.551 -12.889 1.00 97.19 195 LEU A O 1
ATOM 1570 N N . LEU A 1 196 ? 2.299 1.667 -14.684 1.00 95.62 196 LEU A N 1
ATOM 1571 C CA . LEU A 1 196 ? 1.979 2.785 -15.570 1.00 95.62 196 LEU A CA 1
ATOM 1572 C C . LEU A 1 196 ? 0.471 2.897 -15.813 1.00 95.62 196 LEU A C 1
ATOM 1574 O O . LEU A 1 196 ? -0.046 4.013 -15.803 1.00 95.62 196 LEU A O 1
ATOM 1578 N N . GLU A 1 197 ? -0.253 1.782 -15.936 1.00 96.81 197 GLU A N 1
ATOM 1579 C CA . GLU A 1 197 ? -1.720 1.791 -16.020 1.00 96.81 197 GLU A CA 1
ATOM 1580 C C . GLU A 1 197 ? -2.359 2.372 -14.744 1.00 96.81 197 GLU A C 1
ATOM 1582 O O . GLU A 1 197 ? -3.221 3.252 -14.832 1.00 96.81 197 GLU A O 1
ATOM 1587 N N . ALA A 1 198 ? -1.880 1.971 -13.558 1.00 96.12 198 ALA A N 1
ATOM 1588 C CA . ALA A 1 198 ? -2.304 2.553 -12.280 1.00 96.12 198 ALA A CA 1
ATOM 1589 C C . ALA A 1 198 ? -2.051 4.068 -12.207 1.00 96.12 198 ALA A C 1
ATOM 1591 O O . ALA A 1 198 ? -2.937 4.834 -11.823 1.00 96.12 198 ALA A O 1
ATOM 1592 N N . LEU A 1 199 ? -0.853 4.520 -12.588 1.00 94.38 199 LEU A N 1
ATOM 1593 C CA . LEU A 1 199 ? -0.484 5.936 -12.545 1.00 94.38 199 LEU A CA 1
ATOM 1594 C C . LEU A 1 199 ? -1.255 6.761 -13.574 1.00 94.38 199 LEU A C 1
ATOM 1596 O O . LEU A 1 199 ? -1.737 7.844 -13.244 1.00 94.38 199 LEU A O 1
ATOM 1600 N N . ARG A 1 200 ? -1.438 6.243 -14.793 1.00 93.56 200 ARG A N 1
ATOM 1601 C CA . ARG A 1 200 ? -2.280 6.865 -15.821 1.00 93.56 200 ARG A CA 1
ATOM 1602 C C . ARG A 1 200 ? -3.703 7.051 -15.302 1.00 93.56 200 ARG A C 1
ATOM 1604 O O . ARG A 1 200 ? -4.265 8.137 -15.447 1.00 93.56 200 ARG A O 1
ATOM 1611 N N . PHE A 1 201 ? -4.267 6.025 -14.660 1.00 94.31 201 PHE A N 1
ATOM 1612 C CA . PHE A 1 201 ? -5.579 6.113 -14.027 1.00 94.31 201 PHE A CA 1
ATOM 1613 C C . PHE A 1 201 ? -5.613 7.206 -12.949 1.00 94.31 201 PHE A C 1
ATOM 1615 O O . PHE A 1 201 ? -6.452 8.105 -13.038 1.00 94.31 201 PHE A O 1
ATOM 1622 N N . CYS A 1 202 ? -4.680 7.205 -11.993 1.00 92.44 202 CYS A N 1
ATOM 1623 C CA . CYS A 1 202 ? -4.595 8.242 -10.957 1.00 92.44 202 CYS A CA 1
ATOM 1624 C C . CYS A 1 202 ? -4.511 9.652 -11.561 1.00 92.44 202 CYS A C 1
ATOM 1626 O O . CYS A 1 202 ? -5.296 10.529 -11.199 1.00 92.44 202 CYS A O 1
ATOM 1628 N N . HIS A 1 203 ? -3.625 9.861 -12.536 1.00 90.94 203 HIS A N 1
ATOM 1629 C CA . HIS A 1 203 ? -3.430 11.160 -13.179 1.00 90.94 203 HIS A CA 1
ATOM 1630 C C . HIS A 1 203 ? -4.666 11.620 -13.964 1.00 90.94 203 HIS A C 1
ATOM 1632 O O . HIS A 1 203 ? -5.003 12.803 -13.923 1.00 90.94 203 HIS A O 1
ATOM 1638 N N . SER A 1 204 ? -5.396 10.706 -14.616 1.00 90.25 204 SER A N 1
ATOM 1639 C CA . SER A 1 204 ? -6.677 11.037 -15.266 1.00 90.25 204 SER A CA 1
ATOM 1640 C C . SER A 1 204 ? -7.748 11.506 -14.269 1.00 90.25 204 SER A C 1
ATOM 1642 O O . SER A 1 204 ? -8.589 12.332 -14.614 1.00 90.25 204 SER A O 1
ATOM 1644 N N . HIS A 1 205 ? -7.644 11.077 -13.006 1.00 90.00 205 HIS A N 1
ATOM 1645 C CA . HIS A 1 205 ? -8.474 11.523 -11.881 1.00 90.00 205 HIS A CA 1
ATOM 1646 C C . HIS A 1 205 ? -7.846 12.693 -11.109 1.00 90.00 205 HIS A C 1
ATOM 1648 O O . HIS A 1 205 ? -8.214 12.957 -9.964 1.00 90.00 205 HIS A O 1
ATOM 1654 N N . LYS A 1 206 ? -6.882 13.398 -11.719 1.00 89.81 206 LYS A N 1
ATOM 1655 C CA . LYS A 1 206 ? -6.144 14.515 -11.114 1.00 89.81 206 LYS A CA 1
ATOM 1656 C C . LYS A 1 206 ? -5.461 14.137 -9.793 1.00 89.81 206 LYS A C 1
ATOM 1658 O O . LYS A 1 206 ? -5.212 15.017 -8.984 1.00 89.81 206 LYS A O 1
ATOM 1663 N N . CYS A 1 207 ? -5.161 12.864 -9.550 1.00 90.25 207 CYS A N 1
ATOM 1664 C CA . CYS A 1 207 ? -4.509 12.391 -8.333 1.00 90.25 207 CYS A CA 1
ATOM 1665 C C . CYS A 1 207 ? -3.035 12.085 -8.604 1.00 90.25 207 CYS A C 1
ATOM 1667 O O . CYS A 1 207 ? -2.725 11.263 -9.462 1.00 90.25 207 CYS A O 1
ATOM 1669 N N . ILE A 1 208 ? -2.124 12.694 -7.846 1.00 92.31 208 ILE A N 1
ATOM 1670 C CA . ILE A 1 208 ? -0.696 12.356 -7.845 1.00 92.31 208 ILE A CA 1
ATOM 1671 C C . ILE A 1 208 ? -0.398 11.542 -6.586 1.00 92.31 208 ILE A C 1
ATOM 1673 O O . ILE A 1 208 ? -0.647 12.015 -5.480 1.00 92.31 208 ILE A O 1
ATOM 1677 N N . HIS A 1 209 ? 0.191 10.352 -6.739 1.00 93.31 209 HIS A N 1
ATOM 1678 C CA . HIS A 1 209 ? 0.500 9.451 -5.619 1.00 93.31 209 HIS A CA 1
ATOM 1679 C C . HIS A 1 209 ? 1.573 10.009 -4.662 1.00 93.31 209 HIS A C 1
ATOM 1681 O O . HIS A 1 209 ? 1.442 9.923 -3.445 1.00 93.31 209 HIS A O 1
ATOM 1687 N N . ARG A 1 210 ? 2.631 10.617 -5.219 1.00 94.06 210 ARG A N 1
ATOM 1688 C CA . ARG A 1 210 ? 3.785 11.245 -4.530 1.00 94.06 210 ARG A CA 1
ATOM 1689 C C . ARG A 1 210 ? 4.675 10.341 -3.666 1.00 94.06 210 ARG A C 1
ATOM 1691 O O . ARG A 1 210 ? 5.764 10.778 -3.324 1.00 94.06 210 ARG A O 1
ATOM 1698 N N . ASP A 1 211 ? 4.273 9.105 -3.383 1.00 92.25 211 ASP A N 1
ATOM 1699 C CA . ASP A 1 211 ? 5.098 8.121 -2.656 1.00 92.25 211 ASP A CA 1
ATOM 1700 C C . ASP A 1 211 ? 5.171 6.777 -3.398 1.00 92.25 211 ASP A C 1
ATOM 1702 O O . ASP A 1 211 ? 4.946 5.708 -2.841 1.00 92.25 211 ASP A O 1
ATOM 1706 N N . VAL A 1 212 ? 5.377 6.821 -4.718 1.00 93.12 212 VAL A N 1
ATOM 1707 C CA . VAL A 1 212 ? 5.689 5.596 -5.475 1.00 93.12 212 VAL A CA 1
ATOM 1708 C C . VAL A 1 212 ? 7.096 5.173 -5.065 1.00 93.12 212 VAL A C 1
ATOM 1710 O O . VAL A 1 212 ? 7.978 6.021 -5.026 1.00 93.12 212 VAL A O 1
ATOM 1713 N N . LYS A 1 213 ? 7.288 3.904 -4.714 1.00 91.06 213 LYS A N 1
ATOM 1714 C CA . LYS A 1 213 ? 8.575 3.284 -4.363 1.00 91.06 213 LYS A CA 1
ATOM 1715 C C . LYS A 1 213 ? 8.386 1.761 -4.276 1.00 91.06 213 LYS A C 1
ATOM 1717 O O . LYS A 1 213 ? 7.234 1.333 -4.151 1.00 91.06 213 LYS A O 1
ATOM 1722 N N . PRO A 1 214 ? 9.447 0.937 -4.344 1.00 93.06 214 PRO A N 1
ATOM 1723 C CA . PRO A 1 214 ? 9.326 -0.527 -4.338 1.00 93.06 214 PRO A CA 1
ATOM 1724 C C . PRO A 1 214 ? 8.514 -1.115 -3.171 1.00 93.06 214 PRO A C 1
ATOM 1726 O O . PRO A 1 214 ? 7.841 -2.129 -3.341 1.00 93.06 214 PRO A O 1
ATOM 1729 N N . GLU A 1 215 ? 8.526 -0.468 -2.007 1.00 93.25 215 GLU A N 1
ATOM 1730 C CA . GLU A 1 215 ? 7.756 -0.837 -0.812 1.00 93.25 215 GLU A CA 1
ATOM 1731 C C . GLU A 1 215 ? 6.242 -0.715 -1.017 1.00 93.25 215 GLU A C 1
ATOM 1733 O O . GLU A 1 215 ? 5.472 -1.491 -0.456 1.00 93.25 215 GLU A O 1
ATOM 1738 N N . ASN A 1 216 ? 5.826 0.249 -1.839 1.00 95.50 216 ASN A N 1
ATOM 1739 C CA . ASN A 1 216 ? 4.428 0.603 -2.079 1.00 95.50 216 ASN A CA 1
ATOM 1740 C C . ASN A 1 216 ? 3.866 -0.027 -3.363 1.00 95.50 216 ASN A C 1
ATOM 1742 O O . ASN A 1 216 ? 2.695 0.163 -3.687 1.00 95.50 216 ASN A O 1
ATOM 1746 N N . ILE A 1 217 ? 4.681 -0.782 -4.103 1.00 97.00 217 ILE A N 1
ATOM 1747 C CA . ILE A 1 217 ? 4.248 -1.553 -5.270 1.00 97.00 217 ILE A CA 1
ATOM 1748 C C . ILE A 1 217 ? 4.099 -3.001 -4.807 1.00 97.00 217 ILE A C 1
ATOM 1750 O O . ILE A 1 217 ? 5.082 -3.730 -4.669 1.00 97.00 217 ILE A O 1
ATOM 1754 N N . LEU A 1 218 ? 2.866 -3.402 -4.515 1.00 98.06 218 LEU A N 1
ATOM 1755 C CA . LEU A 1 218 ? 2.557 -4.739 -4.020 1.00 98.06 218 LEU A CA 1
ATOM 1756 C C . LEU A 1 218 ? 2.244 -5.685 -5.183 1.00 98.06 218 LEU A C 1
ATOM 1758 O O . LEU A 1 218 ? 1.823 -5.254 -6.257 1.00 98.06 218 LEU A O 1
ATOM 1762 N N . LEU A 1 219 ? 2.416 -6.980 -4.949 1.00 97.94 219 LEU A N 1
ATOM 1763 C CA . LEU A 1 219 ? 2.129 -8.051 -5.893 1.00 97.94 219 LEU A CA 1
ATOM 1764 C C . LEU A 1 219 ? 1.253 -9.105 -5.224 1.00 97.94 219 LEU A C 1
ATOM 1766 O O . LEU A 1 219 ? 1.559 -9.610 -4.141 1.00 97.94 219 LEU A O 1
ATOM 1770 N N . THR A 1 220 ? 0.157 -9.447 -5.891 1.00 97.44 220 THR A N 1
ATOM 1771 C CA . THR A 1 220 ? -0.652 -10.619 -5.531 1.00 97.44 220 THR A CA 1
ATOM 1772 C C . THR A 1 220 ? 0.069 -11.915 -5.919 1.00 97.44 220 THR A C 1
ATOM 1774 O O . THR A 1 220 ? 1.040 -11.900 -6.678 1.00 97.44 220 THR A O 1
ATOM 1777 N N . LYS A 1 221 ? -0.443 -13.060 -5.461 1.00 95.25 221 LYS A N 1
ATOM 1778 C CA . LYS A 1 221 ? 0.034 -14.397 -5.840 1.00 95.25 221 LYS A CA 1
ATOM 1779 C C . LYS A 1 221 ? 0.103 -14.624 -7.354 1.00 95.25 221 LYS A C 1
ATOM 1781 O O . LYS A 1 221 ? 0.940 -15.394 -7.805 1.00 95.25 221 LYS A O 1
ATOM 1786 N N . ASN A 1 222 ? -0.757 -13.950 -8.119 1.00 95.81 222 ASN A N 1
ATOM 1787 C CA . ASN A 1 222 ? -0.839 -14.069 -9.576 1.00 95.81 222 ASN A CA 1
ATOM 1788 C C . ASN A 1 222 ? -0.096 -12.930 -10.304 1.00 95.81 222 ASN A C 1
ATOM 1790 O O . ASN A 1 222 ? -0.433 -12.609 -11.439 1.00 95.81 222 ASN A O 1
ATOM 1794 N N . ASP A 1 223 ? 0.857 -12.271 -9.639 1.00 95.50 223 ASP A N 1
ATOM 1795 C CA . ASP A 1 223 ? 1.700 -11.196 -10.187 1.00 95.50 223 ASP A CA 1
ATOM 1796 C C . ASP A 1 223 ? 0.933 -9.964 -10.702 1.00 95.50 223 ASP A C 1
ATOM 1798 O O . ASP A 1 223 ? 1.430 -9.168 -11.506 1.00 95.50 223 ASP A O 1
ATOM 1802 N N . VAL A 1 224 ? -0.284 -9.763 -10.188 1.00 98.12 224 VAL A N 1
ATOM 1803 C CA . VAL A 1 224 ? -1.037 -8.522 -10.396 1.00 98.12 224 VAL A CA 1
ATOM 1804 C C . VAL A 1 224 ? -0.479 -7.442 -9.475 1.00 98.12 224 VAL A C 1
ATOM 1806 O O . VAL A 1 224 ? -0.450 -7.633 -8.255 1.00 98.12 224 VAL A O 1
ATOM 1809 N N . VAL A 1 225 ? -0.070 -6.313 -10.058 1.00 98.44 225 VAL A N 1
ATOM 1810 C CA . VAL A 1 225 ? 0.433 -5.138 -9.328 1.00 98.44 225 VAL A CA 1
ATOM 1811 C C . VAL A 1 225 ? -0.704 -4.442 -8.602 1.00 98.44 225 VAL A C 1
ATOM 1813 O O . VAL A 1 225 ? -1.764 -4.234 -9.187 1.00 98.44 225 VAL A O 1
ATOM 1816 N N . LYS A 1 226 ? -0.451 -4.018 -7.364 1.00 98.56 226 LYS A N 1
ATOM 1817 C CA . LYS A 1 226 ? -1.323 -3.172 -6.549 1.00 98.56 226 LYS A CA 1
ATOM 1818 C C . LYS A 1 226 ? -0.502 -2.022 -5.975 1.00 98.56 226 LYS A C 1
ATOM 1820 O O . LYS A 1 226 ? 0.275 -2.215 -5.044 1.00 98.56 226 LYS A O 1
ATOM 1825 N N . LEU A 1 227 ? -0.662 -0.823 -6.531 1.00 98.25 227 LEU A N 1
ATOM 1826 C CA . LEU A 1 227 ? -0.072 0.382 -5.950 1.00 98.25 227 LEU A CA 1
ATOM 1827 C C . LEU A 1 227 ? -0.814 0.737 -4.652 1.00 98.25 227 LEU A C 1
ATOM 1829 O O . LEU A 1 227 ? -2.047 0.804 -4.637 1.00 98.25 227 LEU A O 1
ATOM 1833 N N . ALA A 1 228 ? -0.058 0.943 -3.578 1.00 96.50 228 ALA A N 1
ATOM 1834 C CA . ALA A 1 228 ? -0.547 1.164 -2.224 1.00 96.50 228 ALA A CA 1
ATOM 1835 C C . ALA A 1 228 ? 0.053 2.425 -1.579 1.00 96.50 228 ALA A C 1
ATOM 1837 O O . ALA A 1 228 ? 0.973 3.029 -2.112 1.00 96.50 228 ALA A O 1
ATOM 1838 N N . ASP A 1 229 ? -0.465 2.772 -0.397 1.00 93.38 229 ASP A N 1
ATOM 1839 C CA . ASP A 1 229 ? -0.068 3.921 0.432 1.00 93.38 229 ASP A CA 1
ATOM 1840 C C . ASP A 1 229 ? -0.365 5.308 -0.167 1.00 93.38 229 ASP A C 1
ATOM 1842 O O . ASP A 1 229 ? 0.501 6.126 -0.479 1.00 93.38 229 ASP A O 1
ATOM 1846 N N . PHE A 1 230 ? -1.659 5.617 -0.239 1.00 94.12 230 PHE A N 1
ATOM 1847 C CA . PHE A 1 230 ? -2.164 6.913 -0.698 1.00 94.12 230 PHE A CA 1
ATOM 1848 C C . PHE A 1 230 ? -2.145 8.000 0.393 1.00 94.12 230 PHE A C 1
ATOM 1850 O O . PHE A 1 230 ? -2.717 9.078 0.204 1.00 94.12 230 PHE A O 1
ATOM 1857 N N . GLY A 1 231 ? -1.488 7.767 1.537 1.00 89.88 231 GLY A N 1
ATOM 1858 C CA . GLY A 1 231 ? -1.413 8.736 2.637 1.00 89.88 231 GLY A CA 1
ATOM 1859 C C . GLY A 1 231 ? -0.779 10.073 2.227 1.00 89.88 231 GLY A C 1
ATOM 1860 O O . GLY A 1 231 ? -1.150 11.145 2.731 1.00 89.88 231 GLY A O 1
ATOM 1861 N N . PHE A 1 232 ? 0.117 10.036 1.238 1.00 89.69 232 PHE A N 1
ATOM 1862 C CA . PHE A 1 232 ? 0.785 11.207 0.670 1.00 89.69 232 PHE A CA 1
ATOM 1863 C C . PHE A 1 232 ? 0.203 11.685 -0.651 1.00 89.69 232 PHE A C 1
ATOM 1865 O O . PHE A 1 232 ? 0.631 12.742 -1.121 1.00 89.69 232 PHE A O 1
ATOM 1872 N N . ALA A 1 233 ? -0.780 10.990 -1.217 1.00 91.38 233 ALA A N 1
ATOM 1873 C CA . ALA A 1 233 ? -1.367 11.390 -2.484 1.00 91.38 233 ALA A CA 1
ATOM 1874 C C . ALA A 1 233 ? -2.015 12.778 -2.382 1.00 91.38 233 ALA A C 1
ATOM 1876 O O . ALA A 1 233 ? -2.362 13.239 -1.293 1.00 91.38 233 ALA A O 1
ATOM 1877 N N . ARG A 1 234 ? -2.132 13.493 -3.495 1.00 89.81 234 ARG A N 1
ATOM 1878 C CA . ARG A 1 234 ? -2.840 14.778 -3.565 1.00 89.81 234 ARG A CA 1
ATOM 1879 C C . ARG A 1 234 ? -3.682 14.813 -4.810 1.00 89.81 234 ARG A C 1
ATOM 1881 O O . ARG A 1 234 ? -3.231 14.373 -5.866 1.00 89.81 234 ARG A O 1
ATOM 1888 N N . ILE A 1 235 ? -4.874 15.374 -4.685 1.00 85.44 235 ILE A N 1
ATOM 1889 C CA . ILE A 1 235 ? -5.576 15.832 -5.871 1.00 85.44 235 ILE A CA 1
ATOM 1890 C C . ILE A 1 235 ? -4.899 17.134 -6.289 1.00 85.44 235 ILE A C 1
ATOM 1892 O O . ILE A 1 235 ? -4.583 17.962 -5.445 1.00 85.44 235 ILE A O 1
ATOM 1896 N N . ILE A 1 236 ? -4.635 17.313 -7.577 1.00 75.12 236 ILE A N 1
ATOM 1897 C CA . ILE A 1 236 ? -3.971 18.502 -8.129 1.00 75.12 236 ILE A CA 1
ATOM 1898 C C . ILE A 1 236 ? -4.799 19.774 -7.860 1.00 75.12 236 ILE A C 1
ATOM 1900 O O . ILE A 1 236 ? -4.274 20.869 -7.934 1.00 75.12 236 ILE A O 1
ATOM 1904 N N . SER A 1 237 ? -6.065 19.646 -7.454 1.00 61.44 237 SER A N 1
ATOM 1905 C CA . SER A 1 237 ? -6.863 20.755 -6.918 1.00 61.44 237 SER A CA 1
ATOM 1906 C C . SER A 1 237 ? -6.523 21.162 -5.469 1.00 61.44 237 SER A C 1
ATOM 1908 O O . SER A 1 237 ? -7.129 22.100 -4.970 1.00 61.44 237 SER A O 1
ATOM 1910 N N . GLU A 1 238 ? -5.639 20.443 -4.763 1.00 44.66 238 GLU A N 1
ATOM 1911 C CA . GLU A 1 238 ? -5.251 20.663 -3.352 1.00 44.66 238 GLU A CA 1
ATOM 1912 C C . GLU A 1 238 ? -3.825 21.244 -3.177 1.00 44.66 238 GLU A C 1
ATOM 1914 O O . GLU A 1 238 ? -3.336 21.300 -2.044 1.00 44.66 238 GLU A O 1
ATOM 1919 N N . ILE A 1 239 ? -3.126 21.607 -4.260 1.00 39.06 239 ILE A N 1
ATOM 1920 C CA . ILE A 1 239 ? -1.783 22.224 -4.235 1.00 39.06 239 ILE A CA 1
ATOM 1921 C C . ILE A 1 239 ? -1.869 23.578 -4.928 1.00 39.06 239 ILE A C 1
ATOM 1923 O O . ILE A 1 239 ? -1.341 24.546 -4.346 1.00 39.06 239 ILE A O 1
#

Secondary structure (DSSP, 8-state):
-------------TTS---SS-TTSTHHHHHHHHHHHTGGG---THHHHHHHHGGG--------SHHHHHHHHTTS--TT---THHHHEEEEEEEEEETTEEEEEEEETTT--EEEEEEES-TTT-HHHHHHHHHHHHHHHH---TTB--EEEEEEETTEEEEEEE--SEEHHHHHHH-TT---HHHHHHHHHHHHHHHHHHHHTTEE-S--SGGGEEE-TT--EEE--GGG-EEGGG-

Foldseek 3Di:
DDDDDDDDDDDPPPPPPDPDDDPFPPVVVVLVVVVVVCPVVDPDPPVVVVVVPVPPDDDDDDDDDDPVVVVVVVVPDDDDDDPPVVVQWAFDAWDDADPFFTWTWTAGPVPRAIKIKGKGDQLPPDVLSVLLVVQQVVCLVVQDDQQAWHFDDWDADPNIIITIIHDFDFFQVVVCVVPVVDDDPVLVVLLSVLVVVSQVSCVVQQKDQVDDDRRQFTAHPVRRTHGDRSSVMDRPNRD

Mean predicted aligned error: 14.74 Å

Solvent-accessible surface area (backbone atoms only — not comparable to full-atom values): 14493 Å² total; per-residue (Å²): 132,88,83,86,87,90,84,82,85,73,83,74,74,89,82,78,86,83,86,83,78,72,81,89,65,64,58,62,62,52,50,51,53,50,54,59,70,45,51,92,74,59,94,59,77,66,67,61,54,56,66,67,63,62,78,79,69,85,84,90,86,90,90,83,72,79,66,62,54,57,64,55,54,74,72,69,75,67,95,85,68,79,68,66,69,66,70,40,49,45,80,74,44,80,76,47,76,56,100,65,33,40,28,28,38,26,31,31,65,90,76,65,47,62,28,29,36,43,34,34,74,48,42,76,83,32,71,66,55,31,52,27,54,52,38,24,54,54,50,40,71,74,54,84,53,89,29,38,51,49,63,75,48,75,51,75,54,95,78,19,49,34,40,33,25,63,54,56,77,44,32,48,40,59,52,44,70,76,24,84,90,56,69,59,68,70,57,52,52,54,50,52,51,41,48,49,53,35,48,52,53,35,49,76,69,42,30,46,50,86,51,84,49,46,78,28,33,26,22,33,92,84,70,48,40,22,45,42,68,44,46,63,37,42,46,69,92,78,115

Sequence (239 aa):
MKTQAAGAAAKKDHFGELVSADKRTLWKPALVELADKTEKCWKNPAAYRTVRLRISMLSVNERMETMEDKLLLASRGGAGKRCEAMEKYEKLGKIGEGSYGVVYKCRNRDNGQIVAIKKFVETEDDPQIKKIALREIRMLKQLKHPNLVTLLEVFKRNRKLHLVFEHCDRTVLHDLEKNPNGVPDEMTKKITWQLLEALRFCHSHKCIHRDVKPENILLTKNDVVKLADFGFARIISEI

Radius of gyration: 23.42 Å; Cα contacts (8 Å, |Δi|>4): 281; chains: 1; bounding box: 96×46×56 Å